Protein AF-A0A914QK06-F1 (afdb_monomer_lite)

Secondary structure (DSSP, 8-state):
-HHHHHHHHHHHHHHHHHHHHHHHHHHHHHHHHHHHHHHHSTT--S--SSHHHHHHHHHH--TTS-HHHHHHHHT--GGG--HHHHHHHHHHHHHHHHHTT----THHHHHHHHHHHHHHHHHHS------HHHHHHHHHHHHHHHHHTT--HHHHHHHHHHHHHHHHHTT-TT--HHHHHHHHHHHHHHHHHHHHTT--

InterPro domains:
  IPR041249 DZIP3-like HEPN domain [PF18738] (108-165)

pLDDT: mean 82.15, std 14.94, range [29.12, 96.56]

Foldseek 3Di:
DVVQQVVQLLLLLLLVVLLVVVLVLLLVLLQVLLVLLCVLVVVDDRQPQALVSLVVLLVLQDPPDDPVLSVQSNRSNSNSDDLVSSLSSSVSSVVSCVVSVHDDPPVLNVLSVVSVVLVCCSVPVLDSGHGPVNSVVSLVVSLVSSVVSVDDNVVSVVSVVLSVVLVVCPPPPPDDPVSVVVNVVSVVVSVVSVVVSPPD

Organism: NCBI:txid227884

Radius of gyration: 19.24 Å; chains: 1; bounding box: 55×30×56 Å

Sequence (200 aa):
MENNQHNNIINHCRILQLLGRGGDRLKDVFRERWLIYSKLNRDIFQWENNHISGSDLVKLCAPEISPEIKEKLKSGLIDLWDITATNSAINVVSKEIKKLGGNFNNKDDSYINSLRKARNEITHNGKYELSNEEFLKQWDHLASILVKLGDNESDIKELKQNLMNIGQIADNPNSDLNEKFEFIKLRTMAKNVFKVGHII

Structure (mmCIF, N/CA/C/O backbone):
data_AF-A0A914QK06-F1
#
_entry.id   AF-A0A914QK06-F1
#
loop_
_atom_site.group_PDB
_atom_site.id
_atom_site.type_symbol
_atom_site.label_atom_id
_atom_site.label_alt_id
_atom_site.label_comp_id
_atom_site.label_asym_id
_atom_site.label_entity_id
_atom_site.label_seq_id
_atom_site.pdbx_PDB_ins_code
_atom_site.Cartn_x
_atom_site.Cartn_y
_atom_site.Cartn_z
_atom_site.occupancy
_atom_site.B_iso_or_equiv
_atom_site.auth_seq_id
_atom_site.auth_comp_id
_atom_site.auth_asym_id
_atom_site.auth_atom_id
_atom_site.pdbx_PDB_model_num
ATOM 1 N N . MET A 1 1 ? -18.749 1.406 33.074 1.00 48.50 1 MET A N 1
ATOM 2 C CA . MET A 1 1 ? -17.344 1.229 32.639 1.00 48.50 1 MET A CA 1
ATOM 3 C C . MET A 1 1 ? -17.240 0.450 31.325 1.00 48.50 1 MET A C 1
ATOM 5 O O . MET A 1 1 ? -16.447 0.860 30.491 1.00 48.50 1 MET A O 1
ATOM 9 N N . GLU A 1 2 ? -18.082 -0.561 31.072 1.00 49.75 2 GLU A N 1
ATOM 10 C CA . GLU A 1 2 ? -18.069 -1.360 29.823 1.00 49.75 2 GLU A CA 1
ATOM 11 C C . GLU A 1 2 ? -18.252 -0.551 28.516 1.00 49.75 2 GLU A C 1
ATOM 13 O O . GLU A 1 2 ? -17.588 -0.841 27.522 1.00 49.75 2 GLU A O 1
ATOM 18 N N . ASN A 1 3 ? -19.058 0.522 28.516 1.00 58.72 3 ASN A N 1
ATOM 19 C CA . ASN A 1 3 ? -19.275 1.354 27.317 1.00 58.72 3 ASN A CA 1
ATOM 20 C C . ASN A 1 3 ? -18.013 2.077 26.807 1.00 58.72 3 ASN A C 1
ATOM 22 O O . ASN A 1 3 ? -17.858 2.257 25.600 1.00 58.72 3 ASN A O 1
ATOM 26 N N . ASN A 1 4 ? -17.092 2.476 27.692 1.00 64.69 4 ASN A N 1
ATOM 27 C CA . ASN A 1 4 ? -15.866 3.168 27.270 1.00 64.69 4 ASN A CA 1
ATOM 28 C C . ASN A 1 4 ? -14.867 2.199 26.637 1.00 64.69 4 ASN A C 1
ATOM 30 O O . ASN A 1 4 ? -14.252 2.524 25.626 1.00 64.69 4 ASN A O 1
ATOM 34 N N . GLN A 1 5 ? -14.755 0.992 27.189 1.00 68.25 5 GLN A N 1
ATOM 35 C CA . GLN A 1 5 ? -13.877 -0.038 26.646 1.00 68.25 5 GLN A CA 1
ATOM 36 C C . GLN A 1 5 ? -14.348 -0.481 25.255 1.00 68.25 5 GLN A C 1
ATOM 38 O O . GLN A 1 5 ? -13.551 -0.549 24.321 1.00 68.25 5 GLN A O 1
ATOM 43 N N . HIS A 1 6 ? -15.659 -0.685 25.081 1.00 70.69 6 HIS A N 1
ATOM 44 C CA . HIS A 1 6 ? -16.237 -1.047 23.787 1.00 70.69 6 HIS A CA 1
ATOM 45 C C . HIS A 1 6 ? -15.961 0.004 22.700 1.00 70.69 6 HIS A C 1
ATOM 47 O O . HIS A 1 6 ? -15.497 -0.338 21.611 1.00 70.69 6 HIS A O 1
ATOM 53 N N . ASN A 1 7 ? -16.167 1.286 23.014 1.00 76.62 7 ASN A N 1
ATOM 54 C CA . ASN A 1 7 ? -15.880 2.386 22.091 1.00 76.62 7 ASN A CA 1
ATOM 55 C C . ASN A 1 7 ? -14.392 2.475 21.728 1.00 76.62 7 ASN A C 1
ATOM 57 O O . ASN A 1 7 ? -14.056 2.686 20.562 1.00 76.62 7 ASN A O 1
ATOM 61 N N . ASN A 1 8 ? -13.502 2.241 22.693 1.00 83.75 8 ASN A N 1
ATOM 62 C CA . ASN A 1 8 ? -12.062 2.267 22.454 1.00 83.75 8 ASN A CA 1
ATOM 63 C C . ASN A 1 8 ? -11.601 1.157 21.491 1.00 83.75 8 ASN A C 1
ATOM 65 O O . ASN A 1 8 ? -10.712 1.374 20.667 1.00 83.75 8 ASN A O 1
ATOM 69 N N . ILE A 1 9 ? -12.222 -0.021 21.551 1.00 81.50 9 ILE A N 1
ATOM 70 C CA . ILE A 1 9 ? -11.944 -1.136 20.630 1.00 81.50 9 ILE A CA 1
ATOM 71 C C . ILE A 1 9 ? -12.474 -0.829 19.227 1.00 81.50 9 ILE A C 1
ATOM 73 O O . ILE A 1 9 ? -11.807 -1.099 18.223 1.00 81.50 9 ILE A O 1
ATOM 77 N N . ILE A 1 10 ? -13.677 -0.252 19.137 1.00 82.88 10 ILE A N 1
ATOM 78 C CA . ILE A 1 10 ? -14.253 0.170 17.855 1.00 82.88 10 ILE A CA 1
ATOM 79 C C . ILE A 1 10 ? -13.323 1.180 17.179 1.00 82.88 10 ILE A C 1
ATOM 81 O O . ILE A 1 10 ? -13.030 1.035 15.994 1.00 82.88 10 ILE A O 1
ATOM 85 N N . ASN A 1 11 ? -12.803 2.157 17.924 1.00 87.31 11 ASN A N 1
ATOM 86 C CA . ASN A 1 11 ? -11.841 3.128 17.408 1.00 87.31 11 ASN A CA 1
ATOM 87 C C . ASN A 1 11 ? -10.586 2.468 16.829 1.00 87.31 11 ASN A C 1
ATOM 89 O O . ASN A 1 11 ? -10.157 2.833 15.735 1.00 87.31 11 ASN A O 1
ATOM 93 N N . HIS A 1 12 ? -10.035 1.459 17.506 1.00 86.06 12 HIS A N 1
ATOM 94 C CA . HIS A 1 12 ? -8.922 0.681 16.966 1.00 86.06 12 HIS A CA 1
ATOM 95 C C . HIS A 1 12 ? -9.296 0.005 15.636 1.00 86.06 12 HIS A C 1
ATOM 97 O O . HIS A 1 12 ? -8.567 0.113 14.651 1.00 86.06 12 HIS A O 1
ATOM 103 N N . CYS A 1 13 ? -10.475 -0.618 15.553 1.00 85.81 13 CYS A N 1
ATOM 104 C CA . CYS A 1 13 ? -10.945 -1.249 14.317 1.00 85.81 13 CYS A CA 1
ATOM 105 C C . CYS A 1 13 ? -11.137 -0.239 13.172 1.00 85.81 13 CYS A C 1
ATOM 107 O O . CYS A 1 13 ? -10.802 -0.540 12.028 1.00 85.81 13 CYS A O 1
ATOM 109 N N . ARG A 1 14 ? -11.620 0.976 13.463 1.00 88.62 14 ARG A N 1
ATOM 110 C CA . ARG A 1 14 ? -11.735 2.064 12.475 1.00 88.62 14 ARG A CA 1
ATOM 111 C C . ARG A 1 14 ? -10.372 2.463 11.908 1.00 88.62 14 ARG A C 1
ATOM 113 O O . ARG A 1 14 ? -10.249 2.680 10.706 1.00 88.62 14 ARG A O 1
ATOM 120 N N . ILE A 1 15 ? -9.342 2.515 12.751 1.00 90.94 15 ILE A N 1
ATOM 121 C CA . ILE A 1 15 ? -7.967 2.768 12.306 1.00 90.94 15 ILE A CA 1
ATOM 122 C C . ILE A 1 15 ? -7.454 1.626 11.421 1.00 90.94 15 ILE A C 1
ATOM 124 O O . ILE A 1 15 ? -6.850 1.893 10.383 1.00 90.94 15 ILE A O 1
ATOM 128 N N . LEU A 1 16 ? -7.736 0.364 11.766 1.00 88.00 16 LEU A N 1
ATOM 129 C CA . LEU A 1 16 ? -7.375 -0.779 10.917 1.00 88.00 16 LEU A CA 1
ATOM 130 C C . LEU A 1 16 ? -8.029 -0.703 9.528 1.00 88.00 16 LEU A C 1
ATOM 132 O O . LEU A 1 16 ? -7.380 -1.031 8.538 1.00 88.00 16 LEU A O 1
ATOM 136 N N . GLN A 1 17 ? -9.273 -0.222 9.435 1.00 88.75 17 GLN A N 1
ATOM 137 C CA . GLN A 1 17 ? -9.947 0.015 8.150 1.00 88.75 17 GLN A CA 1
ATOM 138 C C . GLN A 1 17 ? -9.234 1.092 7.319 1.00 88.75 17 GLN A C 1
ATOM 140 O O . GLN A 1 17 ? -8.962 0.883 6.136 1.00 88.75 17 GLN A O 1
ATOM 145 N N . LEU A 1 18 ? -8.852 2.216 7.940 1.00 92.00 18 LEU A N 1
ATOM 146 C CA . LEU A 1 18 ? -8.084 3.268 7.263 1.00 92.00 18 LEU A CA 1
ATOM 147 C C . LEU A 1 18 ? -6.704 2.767 6.801 1.00 92.00 18 LEU A C 1
ATOM 149 O O . LEU A 1 18 ? -6.256 3.102 5.706 1.00 92.00 18 LEU A O 1
ATOM 153 N N . LEU A 1 19 ? -6.043 1.922 7.599 1.00 90.50 19 LEU A N 1
ATOM 154 C CA . LEU A 1 19 ? -4.804 1.250 7.199 1.00 90.50 19 LEU A CA 1
ATOM 155 C C . LEU A 1 19 ? -5.017 0.282 6.029 1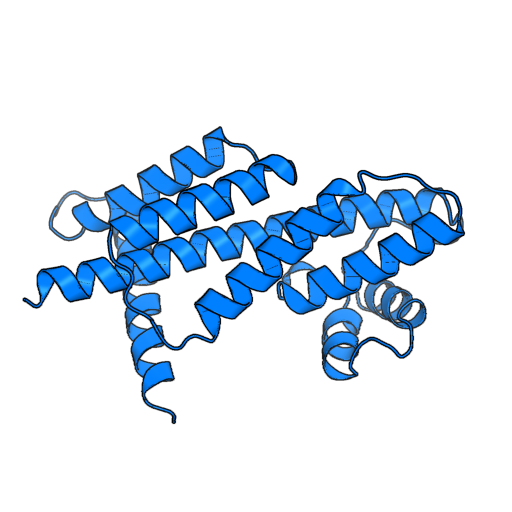.00 90.50 19 LEU A C 1
ATOM 157 O O . LEU A 1 19 ? -4.138 0.185 5.176 1.00 90.50 19 LEU A O 1
ATOM 161 N N . GLY A 1 20 ? -6.163 -0.402 5.965 1.00 88.62 20 GLY A N 1
ATOM 162 C CA . GLY A 1 20 ? -6.563 -1.221 4.817 1.00 88.62 20 GLY A CA 1
ATOM 163 C C . GLY A 1 20 ? -6.587 -0.404 3.526 1.00 88.62 20 GLY A C 1
ATOM 164 O O . GLY A 1 20 ? -5.869 -0.739 2.584 1.00 88.62 20 GLY A O 1
ATOM 165 N N . ARG A 1 21 ? -7.286 0.742 3.540 1.00 92.19 21 ARG A N 1
ATOM 166 C CA . ARG A 1 21 ? -7.274 1.712 2.428 1.00 92.19 21 ARG A CA 1
ATOM 167 C C . ARG A 1 21 ? -5.859 2.185 2.095 1.00 92.19 21 ARG A C 1
ATOM 169 O O . ARG A 1 21 ? -5.493 2.287 0.928 1.00 92.19 21 ARG A O 1
ATOM 176 N N . GLY A 1 22 ? -5.035 2.424 3.114 1.00 92.12 22 GLY A N 1
ATOM 177 C CA . GLY A 1 22 ? -3.628 2.754 2.914 1.00 92.12 22 GLY A CA 1
ATOM 178 C C . GLY A 1 22 ? -2.840 1.661 2.197 1.00 92.12 22 GLY A C 1
ATOM 179 O O . GLY A 1 22 ? -2.012 1.972 1.344 1.00 92.12 22 GLY A O 1
ATOM 180 N N . GLY A 1 23 ? -3.122 0.392 2.486 1.00 91.69 23 GLY A N 1
ATOM 181 C CA . GLY A 1 23 ? -2.569 -0.738 1.746 1.00 91.69 23 GLY A CA 1
ATOM 182 C C . GLY A 1 23 ? -2.929 -0.686 0.268 1.00 91.69 23 GLY A C 1
ATOM 183 O O . GLY A 1 23 ? -2.039 -0.810 -0.570 1.00 91.69 23 GLY A O 1
ATOM 184 N N . ASP A 1 24 ? -4.192 -0.425 -0.053 1.00 91.69 24 ASP A N 1
ATOM 185 C CA . ASP A 1 24 ? -4.645 -0.319 -1.442 1.00 91.69 24 ASP A CA 1
ATOM 186 C C . ASP A 1 24 ? -4.007 0.870 -2.167 1.00 91.69 24 ASP A C 1
ATOM 188 O O . ASP A 1 24 ? -3.491 0.712 -3.275 1.00 91.69 24 ASP A O 1
ATOM 192 N N . ARG A 1 25 ? -3.888 2.024 -1.501 1.00 93.75 25 ARG A N 1
ATOM 193 C CA . ARG A 1 25 ? -3.183 3.179 -2.070 1.00 93.75 25 ARG A CA 1
ATOM 194 C C . ARG A 1 25 ? -1.709 2.881 -2.354 1.00 93.75 25 ARG A C 1
ATOM 196 O O . ARG A 1 25 ? -1.182 3.319 -3.373 1.00 93.75 25 ARG A O 1
ATOM 203 N N . LEU A 1 26 ? -1.030 2.107 -1.503 1.00 94.06 26 LEU A N 1
ATOM 204 C CA . LEU A 1 26 ? 0.340 1.670 -1.795 1.00 94.06 26 LEU A CA 1
ATOM 205 C C . LEU A 1 26 ? 0.410 0.760 -3.026 1.00 94.06 26 LEU A C 1
ATOM 207 O O . LEU A 1 26 ? 1.358 0.873 -3.802 1.00 94.06 26 LEU A O 1
ATOM 211 N N . LYS A 1 27 ? -0.576 -0.117 -3.238 1.00 94.19 27 LYS A N 1
ATOM 212 C CA . LYS A 1 27 ? -0.631 -0.958 -4.446 1.00 94.19 27 LYS A CA 1
ATOM 213 C C . LYS A 1 27 ? -0.755 -0.096 -5.703 1.00 94.19 27 LYS A C 1
ATOM 215 O O . LYS A 1 27 ? -0.082 -0.366 -6.694 1.00 94.19 27 LYS A O 1
ATOM 220 N N . ASP A 1 28 ? -1.534 0.979 -5.655 1.00 93.69 28 ASP A N 1
ATOM 221 C CA . ASP A 1 28 ? -1.623 1.925 -6.770 1.00 93.69 28 ASP A CA 1
ATOM 222 C C . ASP A 1 28 ? -0.308 2.667 -7.013 1.00 93.69 28 ASP A C 1
ATOM 224 O O . ASP A 1 28 ? 0.161 2.721 -8.148 1.00 93.69 28 ASP A O 1
ATOM 228 N N . VAL A 1 29 ? 0.349 3.151 -5.953 1.00 94.25 29 VAL A N 1
ATOM 229 C CA . VAL A 1 29 ? 1.680 3.775 -6.061 1.00 94.25 29 VAL A CA 1
ATOM 230 C C . VAL A 1 29 ? 2.698 2.803 -6.667 1.00 94.25 29 VAL A C 1
ATOM 232 O O . VAL A 1 29 ? 3.539 3.200 -7.477 1.00 94.25 29 VAL A O 1
ATOM 235 N N . PHE A 1 30 ? 2.629 1.515 -6.320 1.00 95.12 30 PHE A N 1
ATOM 236 C CA . PHE A 1 30 ? 3.441 0.492 -6.976 1.00 95.12 30 PHE A CA 1
ATOM 237 C C . PHE A 1 30 ? 3.135 0.408 -8.475 1.00 95.12 30 PHE A C 1
ATOM 239 O O . PHE A 1 30 ? 4.071 0.449 -9.272 1.00 95.12 30 PHE A O 1
ATOM 246 N N . ARG A 1 31 ? 1.858 0.321 -8.871 1.00 93.31 31 ARG A N 1
ATOM 247 C CA . ARG A 1 31 ? 1.450 0.249 -10.287 1.00 93.31 31 ARG A CA 1
ATOM 248 C C . ARG A 1 31 ? 1.928 1.475 -11.070 1.00 93.31 31 ARG A C 1
ATOM 250 O O . ARG A 1 31 ? 2.468 1.329 -12.165 1.00 93.31 31 ARG A O 1
ATOM 257 N N . GLU A 1 32 ? 1.804 2.667 -10.491 1.00 92.69 32 GLU A N 1
ATOM 258 C CA . GLU A 1 32 ? 2.297 3.926 -11.065 1.00 92.69 32 GLU A CA 1
ATOM 259 C C . GLU A 1 32 ? 3.814 3.894 -11.281 1.00 92.69 32 GLU A C 1
ATOM 261 O O . GLU A 1 32 ? 4.306 4.214 -12.366 1.00 92.69 32 GLU A O 1
ATOM 266 N N . ARG A 1 33 ? 4.573 3.443 -10.276 1.00 93.25 33 ARG A N 1
ATOM 267 C CA . ARG A 1 33 ? 6.033 3.305 -10.382 1.00 93.25 33 ARG A CA 1
ATOM 268 C C . ARG A 1 33 ? 6.425 2.227 -11.388 1.00 93.25 33 ARG A C 1
ATOM 270 O O . ARG A 1 33 ? 7.319 2.457 -12.196 1.00 93.25 33 ARG A O 1
ATOM 277 N N . TRP A 1 34 ? 5.737 1.090 -11.414 1.00 93.88 34 TRP A N 1
ATOM 278 C CA . TRP A 1 34 ? 5.976 0.043 -12.408 1.00 93.88 34 TRP A CA 1
ATOM 279 C C . TRP A 1 34 ? 5.737 0.548 -13.834 1.00 93.88 34 TRP A C 1
ATOM 281 O O . TRP A 1 34 ? 6.509 0.247 -14.745 1.00 93.88 34 TRP A O 1
ATOM 291 N N . LEU A 1 35 ? 4.715 1.383 -14.040 1.00 92.06 35 LEU A N 1
ATOM 292 C CA . LEU A 1 35 ? 4.459 2.015 -15.333 1.00 92.06 35 LEU A CA 1
ATOM 293 C C . LEU A 1 35 ? 5.595 2.961 -15.757 1.00 92.06 35 LEU A C 1
ATOM 295 O O . LEU A 1 35 ? 5.945 3.021 -16.933 1.00 92.06 35 LEU A O 1
ATOM 299 N N . ILE A 1 36 ? 6.188 3.705 -14.822 1.00 92.88 36 ILE A N 1
ATOM 300 C CA . ILE A 1 36 ? 7.371 4.532 -15.110 1.00 92.88 36 ILE A CA 1
ATOM 301 C C . ILE A 1 36 ? 8.558 3.636 -15.475 1.00 92.88 36 ILE A C 1
ATOM 303 O O . ILE A 1 36 ? 9.228 3.873 -16.478 1.00 92.88 36 ILE A O 1
ATOM 307 N N . TYR A 1 37 ? 8.798 2.593 -14.681 1.00 92.44 37 TYR A N 1
ATOM 308 C CA . TYR A 1 37 ? 9.894 1.654 -14.889 1.00 92.44 37 TYR A CA 1
ATOM 309 C C . TYR A 1 37 ? 9.814 0.945 -16.249 1.00 92.44 37 TYR A C 1
ATOM 311 O O . TYR A 1 37 ? 10.786 0.973 -16.996 1.00 92.44 37 TYR A O 1
ATOM 319 N N . SER A 1 38 ? 8.651 0.398 -16.612 1.00 90.94 38 SER A N 1
ATOM 320 C CA . SER A 1 38 ? 8.406 -0.244 -17.919 1.00 90.94 38 SER A CA 1
ATOM 321 C C . SER A 1 38 ? 8.615 0.704 -19.104 1.00 90.94 38 SER A C 1
ATOM 323 O O . SER A 1 38 ? 9.176 0.319 -20.122 1.00 90.94 38 SER A O 1
ATOM 325 N N . LYS A 1 39 ? 8.250 1.987 -18.982 1.00 91.00 39 LYS A N 1
ATOM 326 C CA . LYS A 1 39 ? 8.523 2.977 -20.042 1.00 91.00 39 LYS A CA 1
ATOM 327 C C . LYS A 1 39 ? 10.016 3.240 -20.247 1.00 91.00 39 LYS A C 1
ATOM 329 O O . LYS A 1 39 ? 10.434 3.534 -21.366 1.00 91.00 39 LYS A O 1
ATOM 334 N N . LEU A 1 40 ? 10.804 3.176 -19.176 1.00 91.19 40 LEU A N 1
ATOM 335 C CA . LEU A 1 40 ? 12.258 3.353 -19.228 1.00 91.19 40 LEU A CA 1
ATOM 336 C C . LEU A 1 40 ? 12.966 2.072 -19.683 1.00 91.19 40 LEU A C 1
ATOM 338 O O . LEU A 1 40 ? 13.971 2.143 -20.386 1.00 91.19 40 LEU A O 1
ATOM 342 N N . ASN A 1 41 ? 12.427 0.915 -19.302 1.00 85.50 41 ASN A N 1
ATOM 343 C CA . ASN A 1 41 ? 12.955 -0.402 -19.614 1.00 85.50 41 ASN A CA 1
ATOM 344 C C . ASN A 1 41 ? 12.071 -1.100 -20.659 1.00 85.50 41 ASN A C 1
ATOM 346 O O . ASN A 1 41 ? 11.129 -1.808 -20.311 1.00 85.50 41 ASN A O 1
ATOM 350 N N . ARG A 1 42 ? 12.391 -0.882 -21.943 1.00 75.56 42 ARG A N 1
ATOM 351 C CA . ARG A 1 42 ? 11.585 -1.268 -23.123 1.00 75.56 42 ARG A CA 1
ATOM 352 C C . ARG A 1 42 ? 11.240 -2.759 -23.238 1.00 75.56 42 ARG A C 1
ATOM 354 O O . ARG A 1 42 ? 10.394 -3.101 -24.057 1.00 75.56 42 ARG A O 1
ATOM 361 N N . ASP A 1 43 ? 11.870 -3.608 -22.434 1.00 76.38 43 ASP A N 1
ATOM 362 C CA . ASP A 1 43 ? 11.653 -5.056 -22.421 1.00 76.38 43 ASP A CA 1
ATOM 363 C C . ASP A 1 43 ? 10.584 -5.496 -21.403 1.00 76.38 43 ASP A C 1
ATOM 365 O O . ASP A 1 43 ? 10.275 -6.682 -21.303 1.00 76.38 43 ASP A O 1
ATOM 369 N N . ILE A 1 44 ? 10.020 -4.561 -20.628 1.00 73.69 44 ILE A N 1
ATOM 370 C CA . ILE A 1 44 ? 9.063 -4.854 -19.557 1.00 73.69 44 ILE A CA 1
ATOM 371 C C . ILE A 1 44 ? 7.714 -4.210 -19.866 1.00 73.69 44 ILE A C 1
ATOM 373 O O . ILE A 1 44 ? 7.614 -3.008 -20.101 1.00 73.69 44 ILE A O 1
ATOM 377 N N . PHE A 1 45 ? 6.658 -5.022 -19.826 1.00 75.44 45 PHE A N 1
ATOM 378 C CA . PHE A 1 45 ? 5.283 -4.602 -20.088 1.00 75.44 45 PHE A CA 1
ATOM 379 C C . PHE A 1 45 ? 4.556 -4.156 -18.803 1.00 75.44 45 PHE A C 1
ATOM 381 O O . PHE A 1 45 ? 5.113 -4.163 -17.699 1.00 75.44 45 PHE A O 1
ATOM 388 N N . GLN A 1 46 ? 3.302 -3.711 -18.950 1.00 83.81 46 GLN A N 1
ATOM 389 C CA . GLN A 1 46 ? 2.444 -3.358 -17.814 1.00 83.81 46 GLN A CA 1
ATOM 390 C C . GLN A 1 46 ? 2.323 -4.525 -16.824 1.00 83.81 46 GLN A C 1
ATOM 392 O O . GLN A 1 46 ? 2.479 -5.683 -17.190 1.00 83.81 46 GLN A O 1
ATOM 397 N N . TRP A 1 47 ? 2.043 -4.215 -15.557 1.00 91.44 47 TRP A N 1
ATOM 398 C CA . TRP A 1 47 ? 1.909 -5.240 -14.527 1.00 91.44 47 TRP A CA 1
ATOM 399 C C . TRP A 1 47 ? 0.675 -6.118 -14.773 1.00 91.44 47 TRP A C 1
ATOM 401 O O . TRP A 1 47 ? -0.455 -5.644 -14.659 1.00 91.44 47 TRP A O 1
ATOM 411 N N . GLU A 1 48 ? 0.882 -7.402 -15.062 1.00 90.38 48 GLU A N 1
ATOM 412 C CA . GLU A 1 48 ? -0.193 -8.309 -15.492 1.00 90.38 48 GLU A CA 1
ATOM 413 C C . GLU A 1 48 ? -0.890 -9.050 -14.341 1.00 90.38 48 GLU A C 1
ATOM 415 O O . GLU A 1 48 ? -1.792 -9.848 -14.579 1.00 90.38 48 GLU A O 1
ATOM 420 N N . ASN A 1 49 ? -0.491 -8.805 -13.088 1.00 91.94 49 ASN A N 1
ATOM 421 C CA . ASN A 1 49 ? -0.995 -9.525 -11.913 1.00 91.94 49 ASN A CA 1
ATOM 422 C C . ASN A 1 49 ? -0.882 -11.053 -12.046 1.00 91.94 49 ASN A C 1
ATOM 424 O O . ASN A 1 49 ? -1.858 -11.784 -11.886 1.00 91.94 49 ASN A O 1
ATOM 428 N N . ASN A 1 50 ? 0.314 -11.551 -12.358 1.00 92.06 50 ASN A N 1
ATOM 429 C CA . ASN A 1 50 ? 0.564 -12.979 -12.525 1.00 92.06 50 ASN A CA 1
ATOM 430 C C . ASN A 1 50 ? 1.967 -13.382 -12.049 1.00 92.06 50 ASN A C 1
ATOM 432 O O . ASN A 1 50 ? 2.841 -12.546 -11.816 1.00 92.06 50 ASN A O 1
ATOM 436 N N . HIS A 1 51 ? 2.197 -14.691 -11.947 1.00 91.19 51 HIS A N 1
ATOM 437 C CA . HIS A 1 51 ? 3.460 -15.248 -11.455 1.00 91.19 51 HIS A CA 1
ATOM 438 C C . HIS A 1 51 ? 4.685 -14.852 -12.297 1.00 91.19 51 HIS A C 1
ATOM 440 O O . HIS A 1 51 ? 5.801 -14.856 -11.778 1.00 91.19 51 HIS A O 1
ATOM 446 N N . ILE A 1 52 ? 4.497 -14.506 -13.576 1.00 90.25 52 ILE A N 1
ATOM 447 C CA . ILE A 1 52 ? 5.572 -14.049 -14.465 1.00 90.25 52 ILE A CA 1
ATOM 448 C C . ILE A 1 52 ? 6.035 -12.664 -14.008 1.00 90.25 52 ILE A C 1
ATOM 450 O O . ILE A 1 52 ? 7.194 -12.504 -13.630 1.00 90.25 52 ILE A O 1
ATOM 454 N N . SER A 1 53 ? 5.100 -11.712 -13.902 1.00 90.75 53 SER A N 1
ATOM 455 C CA . SER A 1 53 ? 5.358 -10.357 -13.388 1.00 90.75 53 SER A CA 1
ATOM 456 C C . SER A 1 53 ? 5.983 -10.392 -11.986 1.00 90.75 53 SER A C 1
ATOM 458 O O . SER A 1 53 ? 6.963 -9.699 -11.705 1.00 90.75 53 SER A O 1
ATOM 460 N N . GLY A 1 54 ? 5.456 -11.255 -11.109 1.00 92.25 54 GLY A N 1
ATOM 461 C CA . GLY A 1 54 ? 5.998 -11.479 -9.767 1.00 92.25 54 GLY A CA 1
ATOM 462 C C . GLY A 1 54 ? 7.432 -12.003 -9.775 1.00 92.25 54 GLY A C 1
ATOM 463 O O . GLY A 1 54 ? 8.289 -11.494 -9.052 1.00 92.25 54 GLY A O 1
ATOM 464 N N . SER A 1 55 ? 7.720 -12.996 -10.616 1.00 90.06 55 SER A N 1
ATOM 465 C CA . SER A 1 55 ? 9.065 -13.564 -10.750 1.00 90.06 55 SER A CA 1
ATOM 466 C C . SER A 1 55 ? 10.065 -12.551 -11.299 1.00 90.06 55 SER A C 1
ATOM 468 O O . SER A 1 55 ? 11.199 -12.502 -10.823 1.00 90.06 55 SER A O 1
ATOM 470 N N . ASP A 1 56 ? 9.659 -11.713 -12.252 1.00 89.06 56 ASP A N 1
ATOM 471 C CA . ASP A 1 56 ? 10.516 -10.657 -12.794 1.00 89.06 56 ASP A CA 1
ATOM 472 C C . ASP A 1 56 ? 10.827 -9.588 -11.747 1.00 89.06 56 ASP A C 1
ATOM 474 O O . ASP A 1 56 ? 11.993 -9.239 -11.561 1.00 89.06 56 ASP A O 1
ATOM 478 N N . LEU A 1 57 ? 9.835 -9.163 -10.959 1.00 91.50 57 LEU A N 1
ATOM 479 C CA . LEU A 1 57 ? 10.077 -8.301 -9.801 1.00 91.50 57 LEU A CA 1
ATOM 480 C C . LEU A 1 57 ? 11.061 -8.944 -8.808 1.00 91.50 57 LEU A C 1
ATOM 482 O O . LEU A 1 57 ? 11.961 -8.269 -8.307 1.00 91.50 57 LEU A O 1
ATOM 486 N N . VAL A 1 58 ? 10.937 -10.246 -8.531 1.00 90.81 58 VAL A N 1
ATOM 487 C CA . VAL A 1 58 ? 11.853 -10.961 -7.625 1.00 90.81 58 VAL A CA 1
ATOM 488 C C . VAL A 1 58 ? 13.284 -11.016 -8.174 1.00 90.81 58 VAL A C 1
ATOM 490 O O . VAL A 1 58 ? 14.221 -10.919 -7.381 1.00 90.81 58 VAL A O 1
ATOM 493 N N . LYS A 1 59 ? 13.485 -11.092 -9.497 1.00 88.50 59 LYS A N 1
ATOM 494 C CA . LYS A 1 59 ? 14.826 -10.988 -10.113 1.00 88.50 59 LYS A CA 1
ATOM 495 C C . LYS A 1 59 ? 15.451 -9.604 -9.905 1.00 88.50 59 LYS A C 1
ATOM 497 O O . LYS A 1 59 ? 16.664 -9.511 -9.742 1.00 88.50 59 LYS A O 1
ATOM 502 N N . LEU A 1 60 ? 14.633 -8.548 -9.874 1.00 87.31 60 LEU A N 1
ATOM 503 C CA . LEU A 1 60 ? 15.073 -7.179 -9.564 1.00 87.31 60 LEU A CA 1
ATOM 504 C C . LEU A 1 60 ? 15.354 -6.972 -8.068 1.00 87.31 60 LEU A C 1
ATOM 506 O O . LEU A 1 60 ? 16.073 -6.048 -7.685 1.00 87.31 60 LEU A O 1
ATOM 510 N N . CYS A 1 61 ? 14.785 -7.810 -7.198 1.00 82.25 61 CYS A N 1
ATOM 511 C CA . CYS A 1 61 ? 14.997 -7.703 -5.762 1.00 82.25 61 CYS A CA 1
ATOM 512 C C . CYS A 1 61 ? 16.458 -8.023 -5.409 1.00 82.25 61 CYS A C 1
ATOM 514 O O . CYS A 1 61 ? 16.902 -9.170 -5.491 1.00 82.25 61 CYS A O 1
ATOM 516 N N . ALA A 1 62 ? 17.173 -7.018 -4.902 1.00 67.62 62 ALA A N 1
ATOM 517 C CA . ALA A 1 62 ? 18.476 -7.175 -4.259 1.00 67.62 62 ALA A CA 1
ATOM 518 C C . ALA A 1 62 ? 18.460 -8.280 -3.164 1.00 67.62 62 ALA A C 1
ATOM 520 O O . ALA A 1 62 ? 17.390 -8.668 -2.668 1.00 67.62 62 ALA A O 1
ATOM 521 N N . PRO A 1 63 ? 19.628 -8.786 -2.714 1.00 68.94 63 PRO A N 1
ATOM 522 C CA . PRO A 1 63 ? 19.706 -9.701 -1.564 1.00 68.94 63 PRO A CA 1
ATOM 523 C C . PRO A 1 63 ? 19.129 -9.110 -0.262 1.00 68.94 63 PRO A C 1
ATOM 525 O O . PRO A 1 63 ? 18.876 -9.848 0.680 1.00 68.94 63 PRO A O 1
ATOM 528 N N . GLU A 1 64 ? 18.878 -7.800 -0.224 1.00 70.75 64 GLU A N 1
ATOM 529 C CA . GLU A 1 64 ? 18.349 -7.054 0.922 1.00 70.75 64 GLU A CA 1
ATOM 530 C C . GLU A 1 64 ? 16.910 -7.434 1.328 1.00 70.75 64 GLU A C 1
ATOM 532 O O . GLU A 1 64 ? 16.516 -7.193 2.468 1.00 70.75 64 GLU A O 1
ATOM 537 N N . ILE A 1 65 ? 16.103 -7.999 0.420 1.00 82.88 65 ILE A N 1
ATOM 538 C CA . ILE A 1 65 ? 14.731 -8.424 0.742 1.00 82.88 65 ILE A CA 1
ATOM 539 C C . ILE A 1 65 ? 14.742 -9.850 1.287 1.00 82.88 65 ILE A C 1
ATOM 541 O O . ILE A 1 65 ? 15.321 -10.751 0.675 1.00 82.88 65 ILE A O 1
ATOM 545 N N . SER A 1 66 ? 14.048 -10.061 2.409 1.00 87.56 66 SER A N 1
ATOM 546 C CA . SER A 1 66 ? 13.951 -11.372 3.047 1.00 87.56 66 SER A CA 1
ATOM 547 C C . SER A 1 66 ? 13.308 -12.424 2.125 1.00 87.56 66 SER A C 1
ATOM 549 O O . SER A 1 66 ? 12.425 -12.091 1.325 1.00 87.56 66 SER A O 1
ATOM 551 N N . PRO A 1 67 ? 13.689 -13.710 2.249 1.00 89.12 67 PRO A N 1
ATOM 552 C CA . PRO A 1 67 ? 13.084 -14.792 1.470 1.00 89.12 67 PRO A CA 1
ATOM 553 C C . PRO A 1 67 ? 11.556 -14.857 1.597 1.00 89.12 67 PRO A C 1
ATOM 555 O O . PRO A 1 67 ? 10.868 -15.068 0.605 1.00 89.12 67 PRO A O 1
ATOM 558 N N . GLU A 1 68 ? 11.017 -14.593 2.792 1.00 89.38 68 GLU A N 1
ATOM 559 C CA . GLU A 1 68 ? 9.570 -14.578 3.041 1.00 89.38 68 GLU A CA 1
ATOM 560 C C . GLU A 1 68 ? 8.844 -13.537 2.174 1.00 89.38 68 GLU A C 1
ATOM 562 O O . GLU A 1 68 ? 7.820 -13.832 1.558 1.00 89.38 68 GLU A O 1
ATOM 567 N N . ILE A 1 69 ? 9.388 -12.319 2.081 1.00 89.25 69 ILE A N 1
ATOM 568 C CA . ILE A 1 69 ? 8.798 -11.271 1.243 1.00 89.25 69 ILE A CA 1
ATOM 569 C C . ILE A 1 69 ? 8.932 -11.645 -0.236 1.00 89.25 69 ILE A C 1
ATOM 571 O O . ILE A 1 69 ? 7.985 -11.444 -0.992 1.00 89.25 69 ILE A O 1
ATOM 575 N N . LYS A 1 70 ? 10.064 -12.225 -0.657 1.00 90.62 70 LYS A N 1
ATOM 576 C CA . LYS A 1 70 ? 10.243 -12.676 -2.047 1.00 90.62 70 LYS A CA 1
ATOM 577 C C . LYS A 1 70 ? 9.190 -13.706 -2.447 1.00 90.62 70 LYS A C 1
ATOM 579 O O . LYS A 1 70 ? 8.608 -13.563 -3.517 1.00 90.62 70 LYS A O 1
ATOM 584 N N . GLU A 1 71 ? 8.890 -14.679 -1.589 1.00 89.44 71 GLU A N 1
ATOM 585 C CA . GLU A 1 71 ? 7.841 -15.669 -1.867 1.00 89.44 71 GLU A CA 1
ATOM 586 C C . GLU A 1 71 ? 6.448 -15.029 -1.982 1.00 89.44 71 GLU A C 1
ATOM 588 O O . GLU A 1 71 ? 5.703 -15.363 -2.903 1.00 89.44 71 GLU A O 1
ATOM 593 N N . LYS A 1 72 ? 6.118 -14.029 -1.149 1.00 89.75 72 LYS A N 1
ATOM 594 C CA . LYS A 1 72 ? 4.864 -13.259 -1.301 1.00 89.75 72 LYS A CA 1
ATOM 595 C C . LYS A 1 72 ? 4.787 -12.546 -2.660 1.00 89.75 72 LYS A C 1
ATOM 597 O O . LYS A 1 72 ? 3.765 -12.622 -3.348 1.00 89.75 72 LYS A O 1
ATOM 602 N N . LEU A 1 73 ? 5.874 -11.884 -3.063 1.00 92.88 73 LEU A N 1
ATOM 603 C CA . LEU A 1 73 ? 5.947 -11.118 -4.314 1.00 92.88 73 LEU A CA 1
ATOM 604 C C . LEU A 1 73 ? 5.936 -12.004 -5.567 1.00 92.88 73 LEU A C 1
ATOM 606 O O . LEU A 1 73 ? 5.382 -11.605 -6.588 1.00 92.88 73 LEU A O 1
ATOM 610 N N . LYS A 1 74 ? 6.493 -13.217 -5.484 1.00 92.25 74 LYS A N 1
ATOM 611 C CA . LYS A 1 74 ? 6.646 -14.164 -6.602 1.00 92.25 74 LYS A CA 1
ATOM 612 C C . LYS A 1 74 ? 5.330 -14.548 -7.277 1.00 92.25 74 LYS A C 1
ATOM 614 O O . LYS A 1 74 ? 5.315 -14.812 -8.474 1.00 92.25 74 LYS A O 1
ATOM 619 N N . SER A 1 75 ? 4.224 -14.542 -6.531 1.00 91.50 75 SER A N 1
ATOM 620 C CA . SER A 1 75 ? 2.884 -14.767 -7.093 1.00 91.50 75 SER A CA 1
ATOM 621 C C . SER A 1 75 ? 2.479 -13.702 -8.119 1.00 91.50 75 SER A C 1
ATOM 623 O O . SER A 1 75 ? 1.671 -13.978 -9.000 1.00 91.50 75 SER A O 1
ATOM 625 N N . GLY A 1 76 ? 3.006 -12.481 -7.977 1.00 91.19 76 GLY A N 1
ATOM 626 C CA . GLY A 1 76 ? 2.625 -11.297 -8.743 1.00 91.19 76 GLY A CA 1
ATOM 627 C C . GLY A 1 76 ? 1.191 -10.809 -8.520 1.00 91.19 76 GLY A C 1
ATOM 628 O O . GLY A 1 76 ? 0.775 -9.829 -9.131 1.00 91.19 76 GLY A O 1
ATOM 629 N N . LEU A 1 77 ? 0.428 -11.454 -7.636 1.00 92.81 77 LEU A N 1
ATOM 630 C CA . LEU A 1 77 ? -0.945 -11.079 -7.314 1.00 92.81 77 LEU A CA 1
ATOM 631 C C . LEU A 1 77 ? -0.932 -9.926 -6.308 1.00 92.81 77 LEU A C 1
ATOM 633 O O . LEU A 1 77 ? -0.927 -10.149 -5.098 1.00 92.81 77 LEU A O 1
ATOM 637 N N . ILE A 1 78 ? -0.909 -8.691 -6.815 1.00 91.81 78 ILE A N 1
ATOM 638 C CA . ILE A 1 78 ? -0.709 -7.483 -5.999 1.00 91.81 78 ILE A CA 1
ATOM 639 C C . ILE A 1 78 ? -1.757 -7.324 -4.891 1.00 91.81 78 ILE A C 1
ATOM 641 O O . ILE A 1 78 ? -1.459 -6.824 -3.808 1.00 91.81 78 ILE A O 1
ATOM 645 N N . ASP A 1 79 ? -2.982 -7.790 -5.129 1.00 89.62 79 ASP A N 1
ATOM 646 C CA . ASP A 1 79 ? -4.078 -7.648 -4.174 1.00 89.62 79 ASP A CA 1
ATOM 647 C C . ASP A 1 79 ? -3.889 -8.531 -2.933 1.00 89.62 79 ASP A C 1
ATOM 649 O O . ASP A 1 79 ? -4.448 -8.227 -1.879 1.00 89.62 79 ASP A O 1
ATOM 653 N N . LEU A 1 80 ? -3.042 -9.563 -3.026 1.00 89.50 80 LEU A N 1
ATOM 654 C CA . LEU A 1 80 ? -2.660 -10.428 -1.908 1.00 89.50 80 LEU A CA 1
ATOM 655 C C . LEU A 1 80 ? -1.469 -9.885 -1.109 1.00 89.50 80 LEU A C 1
ATOM 657 O O . LEU A 1 80 ? -1.088 -10.473 -0.095 1.00 89.50 80 LEU A O 1
ATOM 661 N N . TRP A 1 81 ? -0.846 -8.794 -1.555 1.00 90.25 81 TRP A N 1
ATOM 662 C CA . TRP A 1 81 ? 0.307 -8.230 -0.869 1.00 90.25 81 TRP A CA 1
ATOM 663 C C . TRP A 1 81 ? -0.126 -7.409 0.341 1.00 90.25 81 TRP A C 1
ATOM 665 O O . TRP A 1 81 ? -0.970 -6.517 0.259 1.00 90.25 81 TRP A O 1
ATOM 675 N N . ASP A 1 82 ? 0.513 -7.680 1.479 1.00 87.56 82 ASP A N 1
ATOM 676 C CA . ASP A 1 82 ? 0.411 -6.816 2.649 1.00 87.56 82 ASP A CA 1
ATOM 677 C C . ASP A 1 82 ? 1.219 -5.514 2.453 1.00 87.56 82 ASP A C 1
ATOM 679 O O . ASP A 1 82 ? 2.009 -5.363 1.513 1.00 87.56 82 ASP A O 1
ATOM 683 N N . ILE A 1 83 ? 1.042 -4.551 3.365 1.00 88.06 83 ILE A N 1
ATOM 684 C CA . ILE A 1 83 ? 1.749 -3.256 3.328 1.00 88.06 83 ILE A CA 1
ATOM 685 C C . ILE A 1 83 ? 3.275 -3.422 3.319 1.00 88.06 83 ILE A C 1
ATOM 687 O O . ILE A 1 83 ? 3.982 -2.603 2.733 1.00 88.06 83 ILE A O 1
ATOM 691 N N . THR A 1 84 ? 3.806 -4.468 3.952 1.00 88.44 84 THR A N 1
ATOM 692 C CA . THR A 1 84 ? 5.255 -4.673 4.049 1.00 88.44 84 THR A CA 1
ATOM 693 C C . THR A 1 84 ? 5.818 -5.208 2.739 1.00 88.44 84 THR A C 1
ATOM 695 O O . THR A 1 84 ? 6.816 -4.674 2.251 1.00 88.44 84 THR A O 1
ATOM 698 N N . ALA A 1 85 ? 5.166 -6.203 2.137 1.00 91.25 85 ALA A N 1
ATOM 699 C CA . ALA A 1 85 ? 5.517 -6.699 0.812 1.00 91.25 85 ALA A CA 1
ATOM 700 C C . ALA A 1 85 ? 5.391 -5.587 -0.240 1.00 91.25 85 ALA A C 1
ATOM 702 O O . ALA A 1 85 ? 6.338 -5.346 -0.989 1.00 91.25 85 ALA A O 1
ATOM 703 N N . THR A 1 86 ? 4.288 -4.834 -0.214 1.00 93.69 86 THR A N 1
ATOM 704 C CA . THR A 1 86 ? 4.041 -3.721 -1.144 1.00 93.69 86 THR A CA 1
ATOM 705 C C . THR A 1 86 ? 5.101 -2.627 -1.007 1.00 93.69 86 THR A C 1
ATOM 707 O O . THR A 1 86 ? 5.693 -2.213 -2.000 1.00 93.69 86 THR A O 1
ATOM 710 N N . ASN A 1 87 ? 5.436 -2.204 0.218 1.00 92.38 87 ASN A N 1
ATOM 711 C CA . ASN A 1 87 ? 6.514 -1.236 0.446 1.00 92.38 87 ASN A CA 1
ATOM 712 C C . ASN A 1 87 ? 7.875 -1.745 -0.064 1.00 92.38 87 ASN A C 1
ATOM 714 O O . ASN A 1 87 ? 8.636 -0.986 -0.660 1.00 92.38 87 ASN A O 1
ATOM 718 N N . SER A 1 88 ? 8.202 -3.020 0.156 1.00 91.56 88 SER A N 1
ATOM 719 C CA . SER A 1 88 ? 9.450 -3.609 -0.351 1.00 91.56 88 SER A CA 1
ATOM 720 C C . SER A 1 88 ? 9.501 -3.608 -1.880 1.00 91.56 88 SER A C 1
ATOM 722 O O . SER A 1 88 ? 10.512 -3.197 -2.449 1.00 91.56 88 SER A O 1
ATOM 724 N N . ALA A 1 89 ? 8.401 -3.983 -2.539 1.00 93.56 89 ALA A N 1
ATOM 725 C CA . ALA A 1 89 ? 8.273 -3.938 -3.993 1.00 93.56 89 ALA A CA 1
ATOM 726 C C . ALA A 1 89 ? 8.453 -2.513 -4.537 1.00 93.56 89 ALA A C 1
ATOM 728 O O . ALA A 1 89 ? 9.255 -2.292 -5.444 1.00 93.56 89 ALA A O 1
ATOM 729 N N . ILE A 1 90 ? 7.781 -1.530 -3.928 1.00 94.12 90 ILE A N 1
ATOM 730 C CA . ILE A 1 90 ? 7.918 -0.115 -4.289 1.00 94.12 90 ILE A CA 1
ATOM 731 C C . ILE A 1 90 ? 9.379 0.342 -4.186 1.00 94.12 90 ILE A C 1
ATOM 733 O O . ILE A 1 90 ? 9.889 0.977 -5.108 1.00 94.12 90 ILE A O 1
ATOM 737 N N . ASN A 1 91 ? 10.068 0.003 -3.095 1.00 91.81 91 ASN A N 1
ATOM 738 C CA . ASN A 1 91 ? 11.461 0.401 -2.892 1.00 91.81 91 ASN A CA 1
ATOM 739 C C . ASN A 1 91 ? 12.401 -0.195 -3.948 1.00 91.81 91 ASN A C 1
ATOM 741 O O . ASN A 1 91 ? 13.303 0.504 -4.411 1.00 91.81 91 ASN A O 1
ATOM 745 N N . VAL A 1 92 ? 12.191 -1.452 -4.353 1.00 91.88 92 VAL A N 1
ATOM 746 C CA . VAL A 1 92 ? 12.961 -2.088 -5.438 1.00 91.88 92 VAL A CA 1
ATOM 747 C C . VAL A 1 92 ? 12.765 -1.332 -6.738 1.00 91.88 92 VAL A C 1
ATOM 749 O O . VAL A 1 92 ? 13.734 -0.847 -7.317 1.00 91.88 92 VAL A O 1
ATOM 752 N N . VAL A 1 93 ? 11.512 -1.159 -7.156 1.00 92.31 93 VAL A N 1
ATOM 753 C CA . VAL A 1 93 ? 11.186 -0.496 -8.423 1.00 92.31 93 VAL A CA 1
ATOM 754 C C . VAL A 1 93 ? 11.717 0.937 -8.432 1.00 92.31 93 VAL A C 1
ATOM 756 O O . VAL A 1 93 ? 12.316 1.376 -9.407 1.00 92.31 93 VAL A O 1
ATOM 759 N N . SER A 1 94 ? 11.602 1.657 -7.320 1.00 92.56 94 SER A N 1
ATOM 760 C CA . SER A 1 94 ? 12.142 3.010 -7.183 1.00 92.56 94 SER A CA 1
ATOM 761 C C . SER A 1 94 ? 13.655 3.105 -7.295 1.00 92.56 94 SER A C 1
ATOM 763 O O . SER A 1 94 ? 14.152 4.077 -7.867 1.00 92.56 94 SER A O 1
ATOM 765 N N . LYS A 1 95 ? 14.398 2.126 -6.765 1.00 91.50 95 LYS A N 1
ATOM 766 C CA . LYS A 1 95 ? 15.851 2.050 -6.966 1.00 91.50 95 LYS A CA 1
ATOM 767 C C . LYS A 1 95 ? 16.171 1.845 -8.448 1.00 91.50 95 LYS A C 1
ATOM 769 O O . LYS A 1 95 ? 17.035 2.543 -8.971 1.00 91.50 95 LYS A O 1
ATOM 774 N N . GLU A 1 96 ? 15.453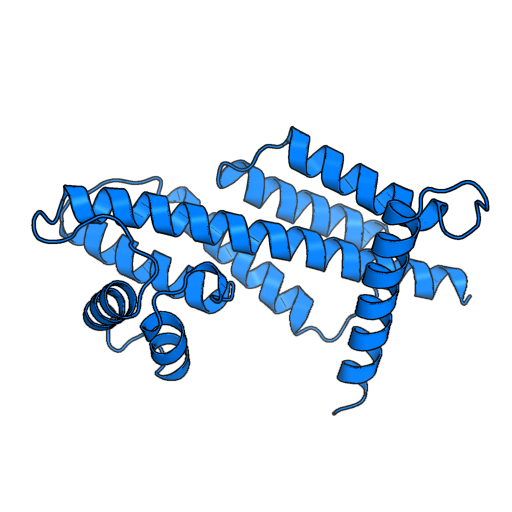 0.955 -9.128 1.00 91.75 96 GLU A N 1
ATOM 775 C CA . GLU A 1 96 ? 15.673 0.683 -10.553 1.00 91.75 96 GLU A CA 1
ATOM 776 C C . GLU A 1 96 ? 15.316 1.879 -11.446 1.00 91.75 96 GLU A C 1
ATOM 778 O O . GLU A 1 96 ? 16.105 2.249 -12.313 1.00 91.75 96 GLU A O 1
ATOM 783 N N . ILE A 1 97 ? 14.202 2.570 -11.185 1.00 93.00 97 ILE A N 1
ATOM 784 C CA . ILE A 1 97 ? 13.856 3.813 -11.895 1.00 93.00 97 ILE A CA 1
ATOM 785 C C . ILE A 1 97 ? 14.980 4.848 -11.750 1.00 93.00 97 ILE A C 1
ATOM 787 O O . ILE A 1 97 ? 15.394 5.438 -12.746 1.00 93.00 97 ILE A O 1
ATOM 791 N N . LYS A 1 98 ? 15.507 5.043 -10.530 1.00 91.88 98 LYS A N 1
ATOM 792 C CA . LYS A 1 98 ? 16.614 5.981 -10.268 1.00 91.88 98 LYS A CA 1
ATOM 793 C C . LYS A 1 98 ? 17.882 5.596 -11.041 1.00 91.88 98 LYS A C 1
ATOM 795 O O . LYS A 1 98 ? 18.525 6.478 -11.604 1.00 91.88 98 LYS A O 1
ATOM 800 N N . LYS A 1 99 ? 18.223 4.302 -11.119 1.00 92.12 99 LYS A N 1
ATOM 801 C CA . LYS A 1 99 ? 19.370 3.807 -11.912 1.00 92.12 99 LYS A CA 1
ATOM 802 C C . LYS A 1 99 ? 19.216 4.090 -13.406 1.00 92.12 99 LYS A C 1
ATOM 804 O O . LYS A 1 99 ? 20.200 4.408 -14.063 1.00 92.12 99 LYS A O 1
ATOM 809 N N . LEU A 1 100 ? 17.992 4.006 -13.923 1.00 92.44 100 LEU A N 1
ATOM 810 C CA . LEU A 1 100 ? 17.666 4.298 -15.321 1.00 92.44 100 LEU A CA 1
ATOM 811 C C . LEU A 1 100 ? 17.499 5.803 -15.609 1.00 92.44 100 LEU A C 1
ATOM 813 O O . LEU A 1 100 ? 17.133 6.173 -16.721 1.00 92.44 100 LEU A O 1
ATOM 817 N N . GLY A 1 101 ? 17.741 6.680 -14.626 1.00 91.56 101 GLY A N 1
ATOM 818 C CA . GLY A 1 101 ? 17.601 8.132 -14.779 1.00 91.56 101 GLY A CA 1
ATOM 819 C C . GLY A 1 101 ? 16.152 8.635 -14.781 1.00 91.56 101 GLY A C 1
ATOM 820 O O . GLY A 1 101 ? 15.896 9.776 -15.162 1.00 91.56 101 GLY A O 1
ATOM 821 N N . GLY A 1 102 ? 15.195 7.803 -14.367 1.00 90.06 102 GLY A N 1
ATOM 822 C CA . GLY A 1 102 ? 13.798 8.194 -14.233 1.00 90.06 102 GLY A CA 1
ATOM 823 C C . GLY A 1 102 ? 13.535 9.066 -13.009 1.00 90.06 102 GLY A C 1
ATOM 824 O O . GLY A 1 102 ? 14.268 9.030 -12.020 1.00 90.06 102 GLY A O 1
ATOM 825 N N . ASN A 1 103 ? 12.442 9.826 -13.062 1.00 87.12 103 ASN A N 1
ATOM 826 C CA . ASN A 1 103 ? 12.039 10.728 -11.990 1.00 87.12 103 ASN A CA 1
ATOM 827 C C . ASN A 1 103 ? 10.629 10.394 -11.485 1.00 87.12 103 ASN A C 1
ATOM 829 O O . ASN A 1 103 ? 9.745 10.037 -12.261 1.00 87.12 103 ASN A O 1
ATOM 833 N N . PHE A 1 104 ? 10.434 10.522 -10.178 1.00 87.06 104 PHE A N 1
ATOM 834 C CA . PHE A 1 104 ? 9.156 10.386 -9.482 1.00 87.06 104 PHE A CA 1
ATOM 835 C C . PHE A 1 104 ? 9.210 11.214 -8.195 1.00 87.06 104 PHE A C 1
ATOM 837 O O . PHE A 1 104 ? 10.278 11.656 -7.763 1.00 87.06 104 PHE A O 1
ATOM 844 N N . ASN A 1 105 ? 8.059 11.449 -7.569 1.00 83.81 105 ASN A N 1
ATOM 845 C CA . ASN A 1 105 ? 8.004 12.268 -6.368 1.00 83.81 105 ASN A CA 1
ATOM 846 C C . ASN A 1 105 ? 8.682 11.562 -5.180 1.00 83.81 105 ASN A C 1
ATOM 848 O O . ASN A 1 105 ? 8.100 10.718 -4.507 1.00 83.81 105 ASN A O 1
ATOM 852 N N . ASN A 1 106 ? 9.921 11.950 -4.878 1.00 76.06 106 ASN A N 1
ATOM 853 C CA . ASN A 1 106 ? 10.686 11.382 -3.763 1.00 76.06 106 ASN A CA 1
ATOM 854 C C . ASN A 1 106 ? 10.039 11.633 -2.388 1.00 76.06 106 ASN A C 1
ATOM 856 O O . ASN A 1 106 ? 10.368 10.934 -1.429 1.00 76.06 106 ASN A O 1
ATOM 860 N N . LYS A 1 107 ? 9.124 12.609 -2.258 1.00 79.56 107 LYS A N 1
ATOM 861 C CA . LYS A 1 107 ? 8.394 12.830 -0.996 1.00 79.56 107 LYS A CA 1
ATOM 862 C C . LYS A 1 107 ? 7.492 11.644 -0.654 1.00 79.56 107 LYS A C 1
ATOM 864 O O . LYS A 1 107 ? 7.326 11.351 0.532 1.00 79.56 107 LYS A O 1
ATOM 869 N N . ASP A 1 108 ? 7.011 10.919 -1.660 1.00 85.62 108 ASP A N 1
ATOM 870 C CA . ASP A 1 108 ? 6.186 9.727 -1.478 1.00 85.62 108 ASP A CA 1
ATOM 871 C C . ASP A 1 108 ? 6.928 8.665 -0.659 1.00 85.62 108 ASP A C 1
ATOM 873 O O . ASP A 1 108 ? 6.330 8.064 0.224 1.00 85.62 108 ASP A O 1
ATOM 877 N N . ASP A 1 109 ? 8.246 8.498 -0.841 1.00 87.56 109 ASP A N 1
ATOM 878 C CA . ASP A 1 109 ? 9.048 7.513 -0.091 1.00 87.56 109 ASP A CA 1
ATOM 879 C C . ASP A 1 109 ? 8.967 7.752 1.429 1.00 87.56 109 ASP A C 1
ATOM 881 O O . ASP A 1 109 ? 8.915 6.806 2.221 1.00 87.56 109 ASP A O 1
ATOM 885 N N . SER A 1 110 ? 8.916 9.019 1.857 1.00 90.19 110 SER A N 1
ATOM 886 C CA . SER A 1 110 ? 8.768 9.373 3.274 1.00 90.19 110 SER A CA 1
ATOM 887 C C . SER A 1 110 ? 7.373 9.037 3.815 1.00 90.19 110 SER A C 1
ATOM 889 O O . SER A 1 110 ? 7.244 8.534 4.936 1.00 90.19 110 SER A O 1
ATOM 891 N N . TYR A 1 111 ? 6.331 9.241 3.005 1.00 92.38 111 TYR A N 1
ATOM 892 C CA . TYR A 1 111 ? 4.938 8.976 3.365 1.00 92.38 111 TYR A CA 1
ATOM 893 C C . TYR A 1 111 ? 4.627 7.478 3.368 1.00 92.38 111 TYR A C 1
ATOM 895 O O . TYR A 1 111 ? 4.033 6.991 4.328 1.00 92.38 111 TYR A O 1
ATOM 903 N N . ILE A 1 112 ? 5.133 6.726 2.388 1.00 91.81 112 ILE A N 1
ATOM 904 C CA . ILE A 1 112 ? 5.056 5.259 2.339 1.00 91.81 112 ILE A CA 1
ATOM 905 C C . ILE A 1 112 ? 5.698 4.660 3.599 1.00 91.81 112 ILE A C 1
ATOM 907 O O . ILE A 1 112 ? 5.102 3.825 4.284 1.00 91.81 112 ILE A O 1
ATOM 911 N N . ASN A 1 113 ? 6.902 5.122 3.956 1.00 90.00 113 ASN A N 1
ATOM 912 C CA . ASN A 1 113 ? 7.582 4.656 5.162 1.00 90.00 113 ASN A CA 1
ATOM 913 C C . ASN A 1 113 ? 6.834 5.030 6.447 1.00 90.00 113 ASN A C 1
ATOM 915 O O . ASN A 1 113 ? 6.808 4.228 7.381 1.00 90.00 113 ASN A O 1
ATOM 919 N N . SER A 1 114 ? 6.226 6.218 6.499 1.00 91.12 114 SER A N 1
ATOM 920 C CA . SER A 1 114 ? 5.407 6.648 7.640 1.00 91.12 114 SER A CA 1
ATOM 921 C C . SER A 1 114 ? 4.167 5.766 7.798 1.00 91.12 114 SER A C 1
ATOM 923 O O . SER A 1 114 ? 3.898 5.295 8.899 1.00 91.12 114 SER A O 1
ATOM 925 N N . LEU A 1 115 ? 3.480 5.442 6.697 1.00 91.31 115 LEU A N 1
ATOM 926 C CA . LEU A 1 115 ? 2.325 4.542 6.701 1.00 91.31 115 LEU A CA 1
ATOM 927 C C . LEU A 1 115 ? 2.699 3.129 7.172 1.00 91.31 115 LEU A C 1
ATOM 929 O O . LEU A 1 115 ? 2.006 2.546 8.003 1.00 91.31 115 LEU A O 1
ATOM 933 N N . ARG A 1 116 ? 3.835 2.591 6.702 1.00 90.00 116 ARG A N 1
ATOM 934 C CA . ARG A 1 116 ? 4.357 1.294 7.163 1.00 90.00 116 ARG A CA 1
ATOM 935 C C . ARG A 1 116 ? 4.656 1.296 8.661 1.00 90.00 116 ARG A C 1
ATOM 937 O O . ARG A 1 116 ? 4.311 0.335 9.346 1.00 90.00 116 ARG A O 1
ATOM 944 N N . LYS A 1 117 ? 5.319 2.345 9.164 1.00 89.69 117 LYS A N 1
ATOM 945 C CA . LYS A 1 117 ? 5.623 2.484 10.597 1.00 89.69 117 LYS A CA 1
ATOM 946 C C . LYS A 1 117 ? 4.342 2.536 11.419 1.00 89.69 117 LYS A C 1
ATOM 948 O O . LYS A 1 117 ? 4.197 1.717 12.318 1.00 89.69 117 LYS A O 1
ATOM 953 N N . ALA A 1 118 ? 3.395 3.393 11.035 1.00 88.19 118 ALA A N 1
ATOM 954 C CA . ALA A 1 118 ? 2.105 3.503 11.704 1.00 88.19 118 ALA A CA 1
ATOM 955 C C . ALA A 1 118 ? 1.362 2.160 11.719 1.00 88.19 118 ALA A C 1
ATOM 957 O O . ALA A 1 118 ? 0.910 1.725 12.775 1.00 88.19 118 ALA A O 1
ATOM 958 N N . ARG A 1 119 ? 1.313 1.442 10.585 1.00 87.19 119 ARG A N 1
ATOM 959 C CA . ARG A 1 119 ? 0.735 0.091 10.530 1.00 87.19 119 ARG A CA 1
ATOM 960 C C . ARG A 1 119 ? 1.394 -0.830 11.545 1.00 87.19 119 ARG A C 1
ATOM 962 O O . ARG A 1 119 ? 0.685 -1.475 12.303 1.00 87.19 119 ARG A O 1
ATOM 969 N N . ASN A 1 120 ? 2.723 -0.909 11.549 1.00 84.31 120 ASN A N 1
ATOM 970 C CA . ASN A 1 120 ? 3.441 -1.819 12.437 1.00 84.31 120 ASN A CA 1
ATOM 971 C C . ASN A 1 120 ? 3.244 -1.466 13.912 1.00 84.31 120 ASN A C 1
ATOM 973 O O . ASN A 1 120 ? 3.061 -2.366 14.724 1.00 84.31 120 ASN A O 1
ATOM 977 N N . GLU A 1 121 ? 3.244 -0.180 14.255 1.00 85.25 121 GLU A N 1
ATOM 978 C CA . GLU A 1 121 ? 2.927 0.284 15.605 1.00 85.25 121 GLU A CA 1
ATOM 979 C C . GLU A 1 121 ? 1.506 -0.138 15.995 1.00 85.25 121 GLU A C 1
ATOM 981 O O . GLU A 1 121 ? 1.311 -0.770 17.026 1.00 85.25 121 GLU A O 1
ATOM 986 N N . ILE A 1 122 ? 0.511 0.105 15.146 1.00 82.31 122 ILE A N 1
ATOM 987 C CA . ILE A 1 122 ? -0.887 -0.225 15.450 1.00 82.31 122 ILE A CA 1
ATOM 988 C C . ILE A 1 122 ? -1.105 -1.743 15.555 1.00 82.31 122 ILE A C 1
ATOM 990 O O . ILE A 1 122 ? -1.819 -2.191 16.448 1.00 82.31 122 ILE A O 1
ATOM 994 N N . THR A 1 123 ? -0.478 -2.552 14.696 1.00 76.81 123 THR A N 1
ATOM 995 C CA . THR A 1 123 ? -0.688 -4.010 14.693 1.00 76.81 123 THR A CA 1
ATOM 996 C C . THR A 1 123 ? 0.132 -4.764 15.735 1.00 76.81 123 THR A C 1
ATOM 998 O O . THR A 1 123 ? -0.250 -5.873 16.094 1.00 76.81 123 THR A O 1
ATOM 1001 N N . HIS A 1 124 ? 1.263 -4.217 16.198 1.00 74.88 124 HIS A N 1
ATOM 1002 C CA . HIS A 1 124 ? 2.200 -4.945 17.068 1.00 74.88 124 HIS A CA 1
ATOM 1003 C C . HIS A 1 124 ? 2.365 -4.359 18.472 1.00 74.88 124 HIS A C 1
ATOM 1005 O O . HIS A 1 124 ? 2.935 -5.026 19.327 1.00 74.88 124 HIS A O 1
ATOM 1011 N N . ASN A 1 125 ? 1.855 -3.159 18.758 1.00 73.19 125 ASN A N 1
ATOM 1012 C CA . ASN A 1 125 ? 2.021 -2.535 20.077 1.00 73.19 125 ASN A CA 1
ATOM 1013 C C . ASN A 1 125 ? 1.082 -3.116 21.159 1.00 73.19 125 ASN A C 1
ATOM 1015 O O . ASN A 1 125 ? 1.016 -2.583 22.262 1.00 73.19 125 ASN A O 1
ATOM 1019 N N . GLY A 1 126 ? 0.313 -4.173 20.851 1.00 65.19 126 GLY A N 1
ATOM 1020 C CA . GLY A 1 126 ? -0.547 -4.914 21.792 1.00 65.19 126 GLY A CA 1
ATOM 1021 C C . GLY A 1 126 ? -1.720 -4.124 22.394 1.00 65.19 126 GLY A C 1
ATOM 1022 O O . GLY A 1 126 ? -2.557 -4.693 23.090 1.00 65.19 126 GLY A O 1
ATOM 1023 N N . LYS A 1 127 ? -1.800 -2.815 22.126 1.00 74.56 127 LYS A N 1
ATOM 1024 C CA . LYS A 1 127 ? -2.874 -1.923 22.561 1.00 74.56 127 LYS A CA 1
ATOM 1025 C C . LYS A 1 127 ? -4.006 -1.934 21.542 1.00 74.56 127 LYS A C 1
ATOM 1027 O O . LYS A 1 127 ? -3.951 -1.255 20.519 1.00 74.56 127 LYS A O 1
ATOM 1032 N N . TYR A 1 128 ? -5.043 -2.693 21.864 1.00 79.44 128 TYR A N 1
ATOM 1033 C CA . TYR A 1 128 ? -6.256 -2.820 21.052 1.00 79.44 128 TYR A CA 1
ATOM 1034 C C . TYR A 1 128 ? -7.373 -1.855 21.463 1.00 79.44 128 TYR A C 1
ATOM 1036 O O . TYR A 1 128 ? -8.451 -1.852 20.874 1.00 79.44 128 TYR A O 1
ATOM 1044 N N . GLU A 1 129 ? -7.113 -1.035 22.476 1.00 83.12 129 GLU A N 1
ATOM 1045 C CA . GLU A 1 129 ? -8.008 0.003 22.965 1.00 83.12 129 GLU A CA 1
ATOM 1046 C C . GLU A 1 129 ? -7.415 1.362 22.630 1.00 83.12 129 GLU A C 1
ATOM 1048 O O . GLU A 1 129 ? -6.242 1.622 22.896 1.00 83.12 129 GLU A O 1
ATOM 1053 N N . LEU A 1 130 ? -8.236 2.215 22.028 1.00 85.81 130 LEU A N 1
ATOM 1054 C CA . LEU A 1 130 ? -7.811 3.501 21.515 1.00 85.81 130 LEU A CA 1
ATOM 1055 C C . LEU A 1 130 ? -8.821 4.564 21.939 1.00 85.81 130 LEU A C 1
ATOM 1057 O O . LEU A 1 130 ? -9.971 4.554 21.492 1.00 85.81 130 LEU A O 1
ATOM 1061 N N . SER A 1 131 ? -8.408 5.461 22.834 1.00 88.62 131 SER A N 1
ATOM 1062 C CA . SER A 1 131 ? -9.281 6.541 23.301 1.00 88.62 131 SER A CA 1
ATOM 1063 C C . SER A 1 131 ? -9.735 7.425 22.135 1.00 88.62 131 SER A C 1
ATOM 1065 O O . SER A 1 131 ? -9.101 7.466 21.080 1.00 88.62 131 SER A O 1
ATOM 1067 N N . ASN A 1 132 ? -10.830 8.167 22.310 1.00 88.50 132 ASN A N 1
ATOM 1068 C CA . ASN A 1 132 ? -11.316 9.077 21.266 1.00 88.50 132 ASN A CA 1
ATOM 1069 C C . ASN A 1 132 ? -10.259 10.114 20.847 1.00 88.50 132 ASN A C 1
ATOM 1071 O O . ASN A 1 132 ? -10.158 10.438 19.667 1.00 88.50 132 ASN A O 1
ATOM 1075 N N . GLU A 1 133 ? -9.459 10.616 21.789 1.00 91.00 133 GLU A N 1
ATOM 1076 C CA . GLU A 1 133 ? -8.390 11.575 21.495 1.00 91.00 133 GLU A CA 1
ATOM 1077 C C . GLU A 1 133 ? -7.267 10.932 20.669 1.00 91.00 133 GLU A C 1
ATOM 1079 O O . GLU A 1 133 ? -6.883 11.456 19.620 1.00 91.00 133 GLU A O 1
ATOM 1084 N N . GLU A 1 134 ? -6.782 9.759 21.093 1.00 91.06 134 GLU A N 1
ATOM 1085 C CA . GLU A 1 134 ? -5.778 8.998 20.341 1.00 91.06 134 GLU A CA 1
ATOM 1086 C C . GLU A 1 134 ? -6.292 8.637 18.946 1.00 91.06 134 GLU A C 1
ATOM 1088 O O . GLU A 1 134 ? -5.534 8.687 17.977 1.00 91.06 134 GLU A O 1
ATOM 1093 N N . PHE A 1 135 ? -7.583 8.322 18.835 1.00 91.38 135 PHE A N 1
ATOM 1094 C CA . PHE A 1 135 ? -8.229 7.947 17.586 1.00 91.38 135 PHE A CA 1
ATOM 1095 C C . PHE A 1 135 ? -8.216 9.099 16.605 1.00 91.38 135 PHE A C 1
ATOM 1097 O O . PHE A 1 135 ? -7.752 8.927 15.482 1.00 91.38 135 PHE A O 1
ATOM 1104 N N . LEU A 1 136 ? -8.676 10.275 17.029 1.00 92.75 136 LEU A N 1
ATOM 1105 C CA . LEU A 1 136 ? -8.686 11.458 16.177 1.00 92.75 136 LEU A CA 1
ATOM 1106 C C . LEU A 1 136 ? -7.269 11.811 15.724 1.00 92.75 136 LEU A C 1
ATOM 1108 O O . LEU A 1 136 ? -7.041 12.006 14.533 1.00 92.75 136 LEU A O 1
ATOM 1112 N N . LYS A 1 137 ? -6.298 11.781 16.644 1.00 93.31 137 LYS A N 1
ATOM 1113 C CA . LYS A 1 137 ? -4.894 12.058 16.326 1.00 93.31 137 LYS A CA 1
ATOM 1114 C C . LYS A 1 137 ? -4.319 11.074 15.303 1.00 93.31 137 LYS A C 1
ATOM 1116 O O . LYS A 1 137 ? -3.668 11.500 14.349 1.00 93.31 137 LYS A O 1
ATOM 1121 N N . GLN A 1 138 ? -4.537 9.771 15.489 1.00 92.50 138 GLN A N 1
ATOM 1122 C CA . GLN A 1 138 ? -4.049 8.751 14.555 1.00 92.50 138 GLN A CA 1
ATOM 1123 C C . GLN A 1 138 ? -4.774 8.815 13.213 1.00 92.50 138 GLN A C 1
ATOM 1125 O O . GLN A 1 138 ? -4.126 8.717 12.171 1.00 92.50 138 GLN A O 1
ATOM 1130 N N . TRP A 1 139 ? -6.091 9.021 13.230 1.00 95.31 139 TRP A N 1
ATOM 1131 C CA . TRP A 1 139 ? -6.893 9.178 12.024 1.00 95.31 139 TRP A CA 1
ATOM 1132 C C . TRP A 1 139 ? -6.382 10.342 11.186 1.00 95.31 139 TRP A C 1
ATOM 1134 O O . TRP A 1 139 ? -6.083 10.163 10.011 1.00 95.31 139 TRP A O 1
ATOM 1144 N N . ASP A 1 140 ? -6.247 11.523 11.785 1.00 95.62 140 ASP A N 1
ATOM 1145 C CA . ASP A 1 140 ? -5.866 12.732 11.059 1.00 95.62 140 ASP A CA 1
ATOM 1146 C C . ASP A 1 140 ? -4.422 12.631 10.539 1.00 95.62 140 ASP A C 1
ATOM 1148 O O . ASP A 1 140 ? -4.128 13.055 9.418 1.00 95.62 140 ASP A O 1
ATOM 1152 N N . HIS A 1 141 ? -3.528 11.988 11.301 1.00 94.50 141 HIS A N 1
ATOM 1153 C CA . HIS A 1 141 ? -2.173 11.684 10.844 1.00 94.50 141 HIS A CA 1
ATOM 1154 C C . HIS A 1 141 ? -2.165 10.759 9.616 1.00 94.50 141 HIS A C 1
ATOM 1156 O O . HIS A 1 141 ? -1.541 11.088 8.604 1.00 94.50 141 HIS A O 1
ATOM 1162 N N . LEU A 1 142 ? -2.875 9.628 9.682 1.00 95.00 142 LEU A N 1
ATOM 1163 C CA . LEU A 1 142 ? -2.968 8.664 8.583 1.00 95.00 142 LEU A CA 1
ATOM 1164 C C . LEU A 1 142 ? -3.666 9.268 7.361 1.00 95.00 142 LEU A C 1
ATOM 1166 O O . LEU A 1 142 ? -3.150 9.157 6.253 1.00 95.00 142 LEU A O 1
ATOM 1170 N N . ALA A 1 143 ? -4.780 9.972 7.554 1.00 96.56 143 ALA A N 1
ATOM 1171 C CA . ALA A 1 143 ? -5.499 10.673 6.494 1.00 96.56 143 ALA A CA 1
ATOM 1172 C C . ALA A 1 143 ? -4.591 11.675 5.768 1.00 96.56 143 ALA A C 1
ATOM 1174 O O . ALA A 1 143 ? -4.540 11.685 4.540 1.00 96.56 143 ALA A O 1
ATOM 1175 N N . SER A 1 144 ? -3.805 12.465 6.512 1.00 96.06 144 SER A N 1
ATOM 1176 C CA . SER A 1 144 ? -2.841 13.398 5.917 1.00 96.06 144 SER A CA 1
ATOM 1177 C C . SER A 1 144 ? -1.779 12.684 5.076 1.00 96.06 144 SER A C 1
ATOM 1179 O O . SER A 1 144 ? -1.397 13.186 4.020 1.00 96.06 144 SER A O 1
ATOM 1181 N N . ILE A 1 145 ? -1.303 11.515 5.518 1.00 95.06 145 ILE A N 1
ATOM 1182 C CA . ILE A 1 145 ? -0.365 10.690 4.746 1.00 95.06 145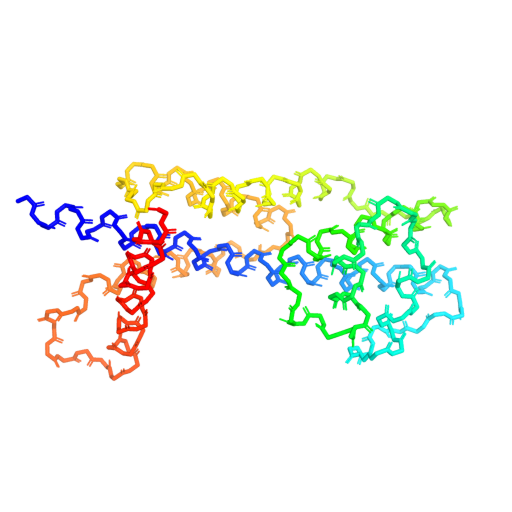 ILE A CA 1
ATOM 1183 C C . ILE A 1 145 ? -1.016 10.209 3.445 1.00 95.06 145 ILE A C 1
ATOM 1185 O O . ILE A 1 145 ? -0.407 10.349 2.387 1.00 95.06 145 ILE A O 1
ATOM 1189 N N . LEU A 1 146 ? -2.244 9.685 3.505 1.00 95.31 146 LEU A N 1
ATOM 1190 C CA . LEU A 1 146 ? -2.951 9.158 2.333 1.00 95.31 146 LEU A CA 1
ATOM 1191 C C . LEU A 1 146 ? -3.225 10.238 1.287 1.00 95.31 146 LEU A C 1
ATOM 1193 O O . LEU A 1 146 ? -2.913 10.037 0.116 1.00 95.31 146 LEU A O 1
ATOM 1197 N N . VAL A 1 147 ? -3.699 11.414 1.707 1.00 95.25 147 VAL A N 1
ATOM 1198 C CA . VAL A 1 147 ? -3.910 12.554 0.798 1.00 95.25 147 VAL A CA 1
ATOM 1199 C C . VAL A 1 147 ? -2.603 12.953 0.108 1.00 95.25 147 VAL A C 1
ATOM 1201 O O . VAL A 1 147 ? -2.574 13.192 -1.096 1.00 95.25 147 VAL A O 1
ATOM 1204 N N . LYS A 1 148 ? -1.479 12.964 0.836 1.00 94.50 148 LYS A N 1
ATOM 1205 C CA . LYS A 1 148 ? -0.162 13.266 0.248 1.00 94.50 148 LYS A CA 1
ATOM 1206 C C . LYS A 1 148 ? 0.358 12.175 -0.691 1.00 94.50 148 LYS A C 1
ATOM 1208 O O . LYS A 1 148 ? 1.202 12.479 -1.525 1.00 94.50 148 LYS A O 1
ATOM 1213 N N . LEU A 1 149 ? -0.146 10.946 -0.569 1.00 92.88 149 LEU A N 1
ATOM 1214 C CA . LEU A 1 149 ? 0.082 9.839 -1.506 1.00 92.88 149 LEU A CA 1
ATOM 1215 C C . LEU A 1 149 ? -0.913 9.831 -2.683 1.00 92.88 149 LEU A C 1
ATOM 1217 O O . LEU A 1 149 ? -0.925 8.877 -3.465 1.00 92.88 149 LEU A O 1
ATOM 1221 N N . GLY A 1 150 ? -1.736 10.876 -2.816 1.00 91.94 150 GLY A N 1
ATOM 1222 C CA . GLY A 1 150 ? -2.671 11.060 -3.926 1.00 91.94 150 GLY A CA 1
ATOM 1223 C C . GLY A 1 150 ? -4.061 10.469 -3.702 1.00 91.94 150 GLY A C 1
ATOM 1224 O O . GLY A 1 150 ? -4.828 10.377 -4.655 1.00 91.94 150 GLY A O 1
ATOM 1225 N N . ASP A 1 151 ? -4.396 10.058 -2.477 1.00 93.81 151 ASP A N 1
ATOM 1226 C CA . ASP A 1 151 ? -5.753 9.624 -2.145 1.00 93.81 151 ASP A CA 1
ATOM 1227 C C . ASP A 1 151 ? -6.726 10.819 -2.057 1.00 93.81 151 ASP A C 1
ATOM 1229 O O . ASP A 1 151 ? -6.328 11.959 -1.794 1.00 93.81 151 ASP A O 1
ATOM 1233 N N . ASN A 1 152 ? -8.017 10.563 -2.261 1.00 95.25 152 ASN A N 1
ATOM 1234 C CA . ASN A 1 152 ? -9.051 11.588 -2.257 1.00 95.25 152 ASN A CA 1
ATOM 1235 C C . ASN A 1 152 ? -9.455 11.970 -0.821 1.00 95.25 152 ASN A C 1
ATOM 1237 O O . ASN A 1 152 ? -9.945 11.149 -0.045 1.00 95.25 152 ASN A O 1
ATOM 1241 N N . GLU A 1 153 ? -9.284 13.247 -0.465 1.00 95.25 153 GLU A N 1
ATOM 1242 C CA . GLU A 1 153 ? -9.624 13.759 0.868 1.00 95.25 153 GLU A CA 1
ATOM 1243 C C . GLU A 1 153 ? -11.128 13.657 1.186 1.00 95.25 153 GLU A C 1
ATOM 1245 O O . GLU A 1 153 ? -11.493 13.386 2.332 1.00 95.25 153 GLU A O 1
ATOM 1250 N N . SER A 1 154 ? -11.997 13.859 0.189 1.00 94.94 154 SER A N 1
ATOM 1251 C CA . SER A 1 154 ? -13.452 13.718 0.334 1.00 94.94 154 SER A CA 1
ATOM 1252 C C . SER A 1 154 ? -13.819 12.286 0.702 1.00 94.94 154 SER A C 1
ATOM 1254 O O . SER A 1 154 ? -14.513 12.082 1.694 1.00 94.94 154 SER A O 1
ATOM 1256 N N . ASP A 1 155 ? -13.285 11.302 -0.021 1.00 93.50 155 ASP A N 1
ATOM 1257 C CA . ASP A 1 155 ? -13.550 9.884 0.244 1.00 93.50 155 ASP A CA 1
ATOM 1258 C C . ASP A 1 155 ? -13.069 9.470 1.642 1.00 93.50 155 ASP A C 1
ATOM 1260 O O . ASP A 1 155 ? -13.728 8.697 2.335 1.00 93.50 155 ASP A O 1
ATOM 1264 N N . ILE A 1 156 ? -11.922 9.993 2.094 1.00 93.88 156 ILE A N 1
ATOM 1265 C CA . ILE A 1 156 ? -11.407 9.722 3.446 1.00 93.88 156 ILE A CA 1
ATOM 1266 C C . ILE A 1 156 ? -12.325 10.335 4.513 1.00 93.88 156 ILE A C 1
ATOM 1268 O O . ILE A 1 156 ? -12.575 9.710 5.549 1.00 93.88 156 ILE A O 1
ATOM 1272 N N . LYS A 1 157 ? -12.837 11.551 4.287 1.00 93.62 157 LYS A N 1
ATOM 1273 C CA . LYS A 1 157 ? -13.808 12.193 5.190 1.00 93.62 157 LYS A CA 1
ATOM 1274 C C . LYS A 1 157 ? -15.122 11.420 5.231 1.00 93.62 157 LYS A C 1
ATOM 1276 O O . LYS A 1 157 ? -15.643 11.185 6.320 1.00 93.62 157 LYS A O 1
ATOM 1281 N N . GLU A 1 158 ? -15.617 10.989 4.077 1.00 92.12 158 GLU A N 1
ATOM 1282 C CA . GLU A 1 158 ? -16.816 10.163 3.964 1.00 92.12 158 GLU A CA 1
ATOM 1283 C C . GLU A 1 158 ? -16.634 8.829 4.697 1.00 92.12 158 GLU A C 1
ATOM 1285 O O . GLU A 1 158 ? -17.466 8.462 5.527 1.00 92.12 158 GLU A O 1
ATOM 1290 N N . LEU A 1 159 ? -15.494 8.157 4.505 1.00 90.12 159 LEU A N 1
ATOM 1291 C CA . LEU A 1 159 ? -15.151 6.939 5.238 1.00 90.12 159 LEU A CA 1
ATOM 1292 C C . LEU A 1 159 ? -15.159 7.171 6.755 1.00 90.12 159 LEU A C 1
ATOM 1294 O O . LEU A 1 159 ? -15.727 6.361 7.490 1.00 90.12 159 LEU A O 1
ATOM 1298 N N . LYS A 1 160 ? -14.575 8.281 7.239 1.00 91.56 160 LYS A N 1
ATOM 1299 C CA . LYS A 1 160 ? -14.614 8.649 8.668 1.00 91.56 160 LYS A CA 1
ATOM 1300 C C . LYS A 1 160 ? -16.057 8.748 9.148 1.00 91.56 160 LYS A C 1
ATOM 1302 O O . LYS A 1 160 ? -16.401 8.143 10.160 1.00 91.56 160 LYS A O 1
ATOM 1307 N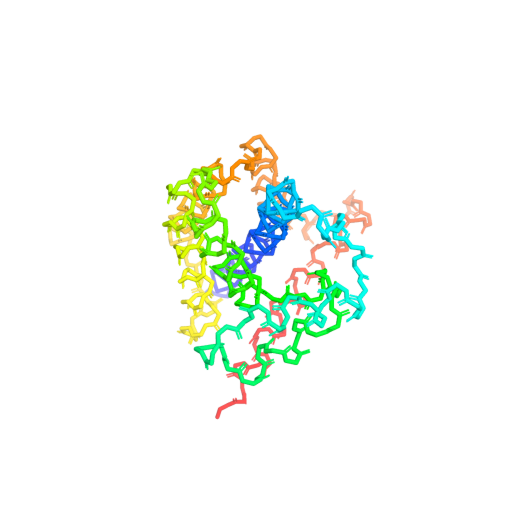 N . GLN A 1 161 ? -16.895 9.487 8.422 1.00 89.12 161 GLN A N 1
ATOM 1308 C CA . GLN A 1 161 ? -18.289 9.709 8.795 1.00 89.12 161 GLN A CA 1
ATOM 1309 C C . GLN A 1 161 ? -19.080 8.398 8.828 1.00 89.12 161 GLN A C 1
ATOM 1311 O O . GLN A 1 161 ? -19.745 8.114 9.824 1.00 89.12 161 GLN A O 1
ATOM 1316 N N . ASN A 1 162 ? -18.941 7.563 7.798 1.00 84.88 162 ASN A N 1
ATOM 1317 C CA . ASN A 1 162 ? -19.607 6.265 7.711 1.00 84.88 162 ASN A CA 1
ATOM 1318 C C . ASN A 1 162 ? -19.208 5.362 8.886 1.00 84.88 162 ASN A C 1
ATOM 1320 O O . ASN A 1 162 ? -20.062 4.811 9.578 1.00 84.88 162 ASN A O 1
ATOM 1324 N N . LEU A 1 163 ? -17.912 5.286 9.200 1.00 83.94 163 LEU A N 1
ATOM 1325 C CA . LEU A 1 163 ? -17.411 4.505 10.332 1.00 83.94 163 LEU A CA 1
ATOM 1326 C C . LEU A 1 163 ? -17.866 5.045 11.697 1.00 83.94 163 LEU A C 1
ATOM 1328 O O . LEU A 1 163 ? -18.073 4.264 12.634 1.00 83.94 163 LEU A O 1
ATOM 1332 N N . MET A 1 164 ? -18.012 6.364 11.839 1.00 82.88 164 MET A N 1
ATOM 1333 C CA . MET A 1 164 ? -18.546 6.989 13.054 1.00 82.88 164 MET A CA 1
ATOM 1334 C C . MET A 1 164 ? -20.031 6.660 13.240 1.00 82.88 164 MET A C 1
ATOM 1336 O O . MET A 1 164 ? -20.430 6.285 14.345 1.00 82.88 164 MET A O 1
ATOM 1340 N N . ASN A 1 165 ? -20.805 6.690 12.152 1.00 76.69 165 ASN A N 1
ATOM 1341 C CA . ASN A 1 165 ? -22.232 6.373 12.140 1.00 76.69 165 ASN A CA 1
ATOM 1342 C C . ASN A 1 165 ? -22.508 4.896 12.467 1.00 76.69 165 ASN A C 1
ATOM 1344 O O . ASN A 1 165 ? -23.455 4.609 13.192 1.00 76.69 165 ASN A O 1
ATOM 1348 N N . ILE A 1 166 ? -21.648 3.957 12.048 1.00 67.38 166 ILE A N 1
ATOM 1349 C CA . ILE A 1 166 ? -21.807 2.518 12.355 1.00 67.38 166 ILE A CA 1
ATOM 1350 C C . ILE A 1 166 ? -21.896 2.239 13.870 1.00 67.38 166 ILE A C 1
ATOM 1352 O O . ILE A 1 166 ? -22.609 1.330 14.286 1.00 67.38 166 ILE A O 1
ATOM 1356 N N . GLY A 1 167 ? -21.249 3.047 14.718 1.00 57.12 167 GLY A N 1
ATOM 1357 C CA . GLY A 1 167 ? -21.356 2.914 16.179 1.00 57.12 167 GLY A CA 1
ATOM 1358 C C . GLY A 1 167 ? -22.710 3.343 16.764 1.00 57.12 167 GLY A C 1
ATOM 1359 O O . GLY A 1 167 ? -23.035 2.943 17.874 1.00 57.12 167 GLY A O 1
ATOM 1360 N N . GLN A 1 168 ? -23.498 4.132 16.027 1.00 55.09 168 GLN A N 1
ATOM 1361 C CA . GLN A 1 168 ? -24.813 4.643 16.444 1.00 55.09 168 GLN A CA 1
ATOM 1362 C C . GLN A 1 168 ? -25.976 3.767 15.940 1.00 55.09 168 GLN A C 1
ATOM 1364 O O . GLN A 1 168 ? -27.098 3.881 16.424 1.00 55.09 168 GLN A O 1
ATOM 1369 N N . ILE A 1 169 ? -25.715 2.883 14.972 1.00 52.00 169 ILE A N 1
ATOM 1370 C CA . ILE A 1 169 ? -26.728 2.107 14.241 1.00 52.00 169 ILE A CA 1
ATOM 1371 C C . ILE A 1 169 ? -27.166 0.827 14.982 1.00 52.00 169 ILE A C 1
ATOM 1373 O O . ILE A 1 169 ? -28.250 0.303 14.719 1.00 52.00 169 ILE A O 1
ATOM 1377 N N . ALA A 1 170 ? -26.371 0.346 15.944 1.00 50.19 170 ALA A N 1
ATOM 1378 C CA . ALA A 1 170 ? -26.620 -0.902 16.672 1.00 50.19 170 ALA A CA 1
ATOM 1379 C C . ALA A 1 170 ? -27.949 -0.932 17.456 1.00 50.19 170 ALA A C 1
ATOM 1381 O O . ALA A 1 170 ? -28.494 -2.016 17.666 1.00 50.19 170 ALA A O 1
ATOM 1382 N N . ASP A 1 171 ? -28.484 0.238 17.817 1.00 49.06 171 ASP A N 1
ATOM 1383 C CA . ASP A 1 171 ? -29.704 0.381 18.622 1.00 49.06 171 ASP A CA 1
ATOM 1384 C C . ASP A 1 171 ? -30.935 0.820 17.800 1.00 49.06 171 ASP A C 1
ATOM 1386 O O . ASP A 1 171 ? -32.029 0.958 18.350 1.00 49.06 171 ASP A O 1
ATOM 1390 N N . ASN A 1 172 ? -30.799 1.027 16.480 1.00 53.16 172 ASN A N 1
ATOM 1391 C CA . ASN A 1 172 ? -31.910 1.441 15.618 1.00 53.16 172 ASN A CA 1
ATOM 1392 C C . ASN A 1 172 ? -32.534 0.233 14.883 1.00 53.16 172 ASN A C 1
ATOM 1394 O O . ASN A 1 172 ? -31.897 -0.329 13.986 1.00 53.16 172 ASN A O 1
ATOM 1398 N N . PRO A 1 173 ? -33.788 -0.162 15.185 1.00 55.97 173 PRO A N 1
ATOM 1399 C CA . PRO A 1 173 ? -34.439 -1.297 14.527 1.00 55.97 173 PRO A CA 1
ATOM 1400 C C . PRO A 1 173 ? -34.640 -1.099 13.012 1.00 55.97 173 PRO A C 1
ATOM 1402 O O . PRO A 1 173 ? -34.672 -2.093 12.281 1.00 55.97 173 PRO A O 1
ATOM 1405 N N . ASN A 1 174 ? -34.679 0.152 12.535 1.00 59.09 174 ASN A N 1
ATOM 1406 C CA . ASN A 1 174 ? -34.951 0.516 11.138 1.00 59.09 174 ASN A CA 1
ATOM 1407 C C . ASN A 1 174 ? -33.707 0.629 10.240 1.00 59.09 174 ASN A C 1
ATOM 1409 O O . ASN A 1 174 ? -33.845 1.021 9.085 1.00 59.09 174 ASN A O 1
ATOM 1413 N N . SER A 1 175 ? -32.504 0.325 10.735 1.00 59.53 175 SER A N 1
ATOM 1414 C CA . SER A 1 175 ? -31.301 0.378 9.896 1.00 59.53 175 SER A CA 1
ATOM 1415 C C . SER A 1 175 ? -31.268 -0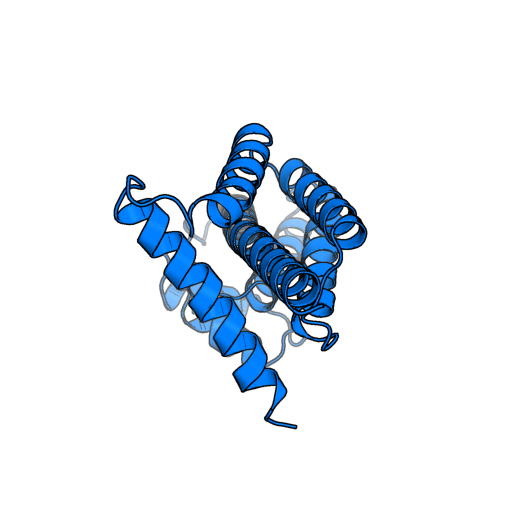.724 8.834 1.00 59.53 175 SER A C 1
ATOM 1417 O O . SER A 1 175 ? -31.749 -1.846 9.063 1.00 59.53 175 SER A O 1
ATOM 1419 N N . ASP A 1 176 ? -30.702 -0.381 7.673 1.00 67.38 176 ASP A N 1
ATOM 1420 C CA . ASP A 1 176 ? -30.588 -1.270 6.515 1.00 67.38 176 ASP A CA 1
ATOM 1421 C C . ASP A 1 176 ? -29.717 -2.498 6.846 1.00 67.38 176 ASP A C 1
ATOM 1423 O O . ASP A 1 176 ? -28.785 -2.452 7.656 1.00 67.38 176 ASP A O 1
ATOM 1427 N N . LEU A 1 177 ? -30.023 -3.625 6.205 1.00 57.84 177 LEU A N 1
ATOM 1428 C CA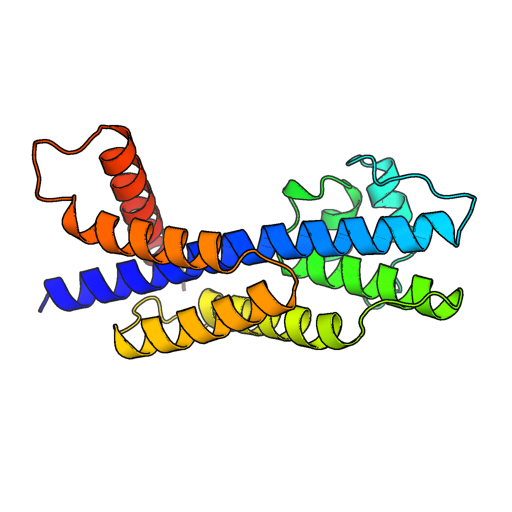 . LEU A 1 177 ? -29.297 -4.888 6.329 1.00 57.84 177 LEU A CA 1
ATOM 1429 C C . LEU A 1 177 ? -27.800 -4.724 6.043 1.00 57.84 177 LEU A C 1
ATOM 1431 O O . LEU A 1 177 ? -26.998 -5.349 6.736 1.00 57.84 177 LEU A O 1
ATOM 1435 N N . ASN A 1 178 ? -27.413 -3.864 5.094 1.00 57.03 178 ASN A N 1
ATOM 1436 C CA . ASN A 1 178 ? -26.004 -3.585 4.798 1.00 57.03 178 ASN A CA 1
ATOM 1437 C C . ASN A 1 178 ? -25.289 -2.863 5.948 1.00 57.03 178 ASN A C 1
ATOM 1439 O O . ASN A 1 178 ? -24.172 -3.233 6.309 1.00 57.03 178 ASN A O 1
ATOM 1443 N N . GLU A 1 179 ? -25.941 -1.888 6.580 1.00 59.25 179 GLU A N 1
ATOM 1444 C CA . GLU A 1 179 ? -25.378 -1.160 7.724 1.00 59.25 179 GLU A CA 1
ATOM 1445 C C . GLU A 1 179 ? -25.229 -2.075 8.948 1.00 59.25 179 GLU A C 1
ATOM 1447 O O . GLU A 1 179 ? -24.204 -2.058 9.638 1.00 59.25 179 GLU A O 1
ATOM 1452 N N . LYS A 1 180 ? -26.213 -2.960 9.171 1.00 58.84 180 LYS A N 1
ATOM 1453 C CA . LYS A 1 180 ? -26.132 -4.025 10.184 1.00 58.84 180 LYS A CA 1
ATOM 1454 C C . LYS A 1 180 ? -25.000 -5.011 9.876 1.00 58.84 180 LYS A C 1
ATOM 1456 O O . LYS A 1 180 ? -24.318 -5.456 10.800 1.00 58.84 180 LYS A O 1
ATOM 1461 N N . PHE A 1 181 ? -24.764 -5.336 8.605 1.00 61.56 181 PHE A N 1
ATOM 1462 C CA . PHE A 1 181 ? -23.692 -6.244 8.188 1.00 61.56 181 PHE A CA 1
ATOM 1463 C C . PHE A 1 181 ? -22.300 -5.652 8.439 1.00 61.56 181 PHE A C 1
ATOM 1465 O O . PHE A 1 181 ? -21.426 -6.340 8.971 1.00 61.56 181 PHE A O 1
ATOM 1472 N N . GLU A 1 182 ? -22.097 -4.370 8.130 1.00 64.31 182 GLU A N 1
ATOM 1473 C CA . GLU A 1 182 ? -20.838 -3.669 8.408 1.00 64.31 182 GLU A CA 1
ATOM 1474 C C . GLU A 1 182 ? -20.592 -3.505 9.916 1.00 64.31 182 GLU A C 1
ATOM 1476 O O . GLU A 1 182 ? -19.472 -3.726 10.386 1.00 64.31 182 GLU A O 1
ATOM 1481 N N . PHE A 1 183 ? -21.641 -3.261 10.712 1.00 65.56 183 PHE A N 1
ATOM 1482 C CA . PHE A 1 183 ? -21.540 -3.316 12.174 1.00 65.56 183 PHE A CA 1
ATOM 1483 C C . PHE A 1 183 ? -21.127 -4.710 12.673 1.00 65.56 183 PHE A C 1
ATOM 1485 O O . PHE A 1 183 ? -20.234 -4.837 13.514 1.00 65.56 183 PHE A O 1
ATOM 1492 N N . ILE A 1 184 ? -21.727 -5.780 12.137 1.00 63.50 184 ILE A N 1
ATOM 1493 C CA . ILE A 1 184 ? -21.370 -7.164 12.482 1.00 63.50 184 ILE A CA 1
ATOM 1494 C C . ILE A 1 184 ? -19.925 -7.475 12.079 1.00 63.50 184 ILE A C 1
ATOM 1496 O O . ILE A 1 184 ? -19.214 -8.109 12.863 1.00 63.50 184 ILE A O 1
ATOM 1500 N N . LYS A 1 185 ? -19.452 -7.016 10.913 1.00 67.88 185 LYS A N 1
ATOM 1501 C CA . LYS A 1 185 ? -18.047 -7.160 10.494 1.00 67.88 185 LYS A CA 1
ATOM 1502 C C . LYS A 1 185 ? -17.103 -6.447 11.450 1.00 67.88 185 LYS A C 1
ATOM 1504 O O . LYS A 1 185 ? -16.183 -7.087 11.953 1.00 67.88 185 LYS A O 1
ATOM 1509 N N . LEU A 1 186 ? -17.351 -5.174 11.758 1.00 67.31 186 LEU A N 1
ATOM 1510 C CA . LEU A 1 186 ? -16.547 -4.402 12.712 1.00 67.31 186 LEU A CA 1
ATOM 1511 C C . LEU A 1 186 ? -16.534 -5.059 14.095 1.00 67.31 186 LEU A C 1
ATOM 1513 O O . LEU A 1 186 ? -15.475 -5.215 14.699 1.00 67.31 186 LEU A O 1
ATOM 1517 N N . ARG A 1 187 ? -17.685 -5.542 14.569 1.00 62.81 187 ARG A N 1
ATOM 1518 C CA . ARG A 1 187 ? -17.797 -6.271 15.839 1.00 62.81 187 ARG A CA 1
ATOM 1519 C C . ARG A 1 187 ? -17.083 -7.625 15.804 1.00 62.81 187 ARG A C 1
ATOM 1521 O O . ARG A 1 187 ? -16.535 -8.053 16.816 1.00 62.81 187 ARG A O 1
ATOM 1528 N N . THR A 1 188 ? -17.077 -8.308 14.663 1.00 64.31 188 THR A N 1
ATOM 1529 C CA . THR A 1 188 ? -16.364 -9.580 14.468 1.00 64.31 188 THR A CA 1
ATOM 1530 C C . THR A 1 188 ? -14.856 -9.357 14.421 1.00 64.31 188 THR A C 1
ATOM 1532 O O . THR A 1 188 ? -14.118 -10.088 15.076 1.00 64.31 188 THR A O 1
ATOM 1535 N N . MET A 1 189 ? -14.399 -8.307 13.736 1.00 66.31 189 MET A N 1
ATOM 1536 C CA . MET A 1 189 ? -13.005 -7.861 13.761 1.00 66.31 189 MET A CA 1
ATOM 1537 C C . MET A 1 189 ? -12.572 -7.522 15.187 1.00 66.31 189 MET A C 1
ATOM 1539 O O . MET A 1 189 ? -11.585 -8.079 15.657 1.00 66.31 189 MET A O 1
ATOM 1543 N N . ALA A 1 190 ? -13.367 -6.729 15.911 1.00 62.50 190 ALA A N 1
ATOM 1544 C CA . ALA A 1 190 ? -13.140 -6.426 17.321 1.00 62.50 190 ALA A CA 1
ATOM 1545 C C . ALA A 1 190 ? -13.013 -7.703 18.169 1.00 62.50 190 ALA A C 1
ATOM 1547 O O . ALA A 1 190 ? -12.043 -7.866 18.899 1.00 62.50 190 ALA A O 1
ATOM 1548 N N . LYS A 1 191 ? -13.937 -8.664 18.035 1.00 57.50 191 LYS A N 1
ATOM 1549 C CA . LYS A 1 191 ? -13.868 -9.952 18.755 1.00 57.50 191 LYS A CA 1
ATOM 1550 C C . LYS A 1 191 ? -12.625 -10.777 18.398 1.00 57.50 191 LYS A C 1
ATOM 1552 O O . LYS A 1 191 ? -12.057 -11.426 19.273 1.00 57.50 191 LYS A O 1
ATOM 1557 N N . ASN A 1 192 ? -12.206 -10.772 17.135 1.00 59.69 192 ASN A N 1
ATOM 1558 C CA . ASN A 1 192 ? -11.024 -11.509 16.688 1.00 59.69 192 ASN A CA 1
ATOM 1559 C C . ASN A 1 192 ? -9.730 -10.889 17.217 1.00 59.69 192 ASN A C 1
ATOM 1561 O O . ASN A 1 192 ? -8.827 -11.627 17.596 1.00 59.69 192 ASN A O 1
ATOM 1565 N N . VAL A 1 193 ? -9.674 -9.561 17.332 1.00 57.78 193 VAL A N 1
ATOM 1566 C CA . VAL A 1 193 ? -8.565 -8.857 17.985 1.00 57.78 193 VAL A CA 1
ATOM 1567 C C . VAL A 1 193 ? -8.368 -9.356 19.431 1.00 57.78 193 VAL A C 1
ATOM 1569 O O . VAL A 1 193 ? -7.242 -9.661 19.819 1.00 57.78 193 VAL A O 1
ATOM 1572 N N . PHE A 1 194 ? -9.448 -9.589 20.190 1.00 46.81 194 PHE A N 1
ATOM 1573 C CA . PHE A 1 194 ? -9.358 -10.188 21.536 1.00 46.81 194 PHE A CA 1
ATOM 1574 C C . PHE A 1 194 ? -8.935 -11.661 21.546 1.00 46.81 194 PHE A C 1
ATOM 1576 O O . PHE A 1 194 ? -8.216 -12.074 22.452 1.00 46.81 194 PHE A O 1
ATOM 1583 N N . LYS A 1 195 ? -9.340 -12.461 20.550 1.00 48.56 195 LYS A N 1
ATOM 1584 C CA . LYS A 1 195 ? -8.906 -13.868 20.451 1.00 48.56 195 LYS A CA 1
ATOM 1585 C C . LYS A 1 195 ? -7.412 -14.001 20.154 1.00 48.56 195 LYS A C 1
ATOM 1587 O O . LYS A 1 195 ? -6.776 -14.903 20.686 1.00 48.56 195 LYS A O 1
ATOM 1592 N N . VAL A 1 196 ? -6.852 -13.111 19.332 1.00 47.00 196 VAL A N 1
ATOM 1593 C CA . VAL A 1 196 ? -5.410 -13.098 19.027 1.00 47.00 196 VAL A CA 1
ATOM 1594 C C . VAL A 1 196 ? -4.600 -12.605 20.234 1.00 47.00 196 VAL A C 1
ATOM 1596 O O . VAL A 1 196 ? -3.519 -13.119 20.493 1.00 47.00 196 VAL A O 1
ATOM 1599 N N . GLY A 1 197 ? -5.151 -11.689 21.039 1.00 35.47 197 GLY A N 1
ATOM 1600 C CA . GLY A 1 197 ? -4.537 -11.219 22.287 1.00 35.47 197 GLY A CA 1
ATOM 1601 C C . GLY A 1 197 ? -4.532 -12.214 23.460 1.00 35.47 197 GLY A C 1
ATOM 1602 O O . GLY A 1 197 ? -4.065 -11.850 24.531 1.00 35.47 197 GLY A O 1
ATOM 1603 N N . HIS A 1 198 ? -5.066 -13.433 23.305 1.00 29.12 198 HIS A N 1
ATOM 1604 C CA . HIS A 1 198 ? -5.006 -14.514 24.310 1.00 29.12 198 HIS A CA 1
ATOM 1605 C C . HIS A 1 198 ? -4.080 -15.674 23.897 1.00 29.12 198 HIS A C 1
ATOM 1607 O O . HIS A 1 198 ? -4.071 -16.715 24.549 1.00 29.12 198 HIS A O 1
ATOM 1613 N N . ILE A 1 199 ? -3.296 -15.502 22.827 1.00 32.41 199 ILE A N 1
ATOM 1614 C CA . ILE A 1 199 ? -2.205 -16.412 22.458 1.00 32.41 199 ILE A CA 1
ATOM 1615 C C . ILE A 1 199 ? -0.881 -15.662 22.644 1.00 32.41 199 ILE A C 1
ATOM 1617 O O . ILE A 1 199 ? -0.260 -15.240 21.670 1.00 32.41 199 ILE A O 1
ATOM 1621 N N . ILE A 1 200 ? -0.487 -15.457 23.902 1.00 29.81 200 ILE A N 1
ATOM 1622 C CA . ILE A 1 200 ? 0.908 -15.286 24.342 1.00 29.81 200 ILE A CA 1
ATOM 1623 C C . ILE A 1 200 ? 1.044 -16.036 25.663 1.00 29.81 200 ILE A C 1
ATOM 1625 O O . ILE A 1 200 ? 0.195 -15.788 26.549 1.00 29.81 200 ILE A O 1
#